Protein AF-A0ABD2NSS1-F1 (afdb_monomer_lite)

Organism: NCBI:txid559131

Secondary structure (DSSP, 8-state):
---------TTS-----------------EEEEE----HHHHHHHHHHHHH---HHHHH--SHHHHHHHHHHHHHHHHHHHSPPEEEEE-GGG-------HHHHHHHHHHHHHHHHHHHHHHHHHHHHHHHHHHHT-S-HHHHHHHHHHHHHHTT-SS-----------------------------------------------

pLDDT: mean 71.59, std 23.85, range [29.64, 98.0]

Structure (mmCIF, N/CA/C/O backbone):
data_AF-A0ABD2NSS1-F1
#
_entry.id   AF-A0ABD2NSS1-F1
#
loop_
_atom_site.group_PDB
_atom_site.id
_atom_site.type_symbol
_atom_site.label_atom_id
_atom_site.label_alt_id
_atom_site.label_comp_id
_atom_site.label_asym_id
_atom_site.label_entity_id
_atom_site.label_seq_id
_atom_site.pdbx_PDB_ins_code
_atom_site.Cartn_x
_atom_site.Cartn_y
_atom_site.Cartn_z
_atom_site.occupancy
_atom_site.B_iso_or_equiv
_atom_site.auth_seq_id
_atom_site.auth_comp_id
_atom_site.auth_asym_id
_atom_site.auth_atom_id
_atom_site.pdbx_PDB_model_num
ATOM 1 N N . MET A 1 1 ? 63.170 -31.915 -6.372 1.00 42.19 1 MET A N 1
ATOM 2 C CA . MET A 1 1 ? 62.388 -31.419 -7.526 1.00 42.19 1 MET A CA 1
ATOM 3 C C . MET A 1 1 ? 61.177 -30.686 -6.976 1.00 42.19 1 MET A C 1
ATOM 5 O O . MET A 1 1 ? 60.309 -31.334 -6.414 1.00 42.19 1 MET A O 1
ATOM 9 N N . PHE A 1 2 ? 61.164 -29.353 -7.034 1.00 46.06 2 PHE A N 1
ATOM 10 C CA . PHE A 1 2 ? 60.049 -28.536 -6.542 1.00 46.06 2 PHE A CA 1
ATOM 11 C C . PHE A 1 2 ? 59.084 -28.246 -7.698 1.00 46.06 2 PHE A C 1
ATOM 13 O O . PHE A 1 2 ? 59.499 -27.705 -8.723 1.00 46.06 2 PHE A O 1
ATOM 20 N N . SER A 1 3 ? 57.814 -28.631 -7.553 1.00 52.09 3 SER A N 1
ATOM 21 C CA . SER A 1 3 ? 56.758 -28.307 -8.513 1.00 52.09 3 SER A CA 1
ATOM 22 C C . SER A 1 3 ? 56.423 -26.820 -8.423 1.00 52.09 3 SER A C 1
ATOM 24 O O . SER A 1 3 ? 56.007 -26.325 -7.376 1.00 52.09 3 SER A O 1
ATOM 26 N N . LYS A 1 4 ? 56.611 -26.106 -9.531 1.00 62.34 4 LYS A N 1
ATOM 27 C CA . LYS A 1 4 ? 56.315 -24.680 -9.668 1.00 62.34 4 LYS A CA 1
ATOM 28 C C . LYS A 1 4 ? 54.794 -24.477 -9.686 1.00 62.34 4 LYS A C 1
ATOM 30 O O . LYS A 1 4 ? 54.140 -24.849 -10.659 1.00 62.34 4 LYS A O 1
ATOM 35 N N . SER A 1 5 ? 54.229 -23.898 -8.625 1.00 58.72 5 SER A N 1
ATOM 36 C CA . SER A 1 5 ? 52.848 -23.409 -8.629 1.00 58.72 5 SER A CA 1
ATOM 37 C C . SER A 1 5 ? 52.779 -22.179 -9.533 1.00 58.72 5 SER A C 1
ATOM 39 O O . SER A 1 5 ? 53.318 -21.124 -9.195 1.00 58.72 5 SER A O 1
ATOM 41 N N . HIS A 1 6 ? 52.149 -22.303 -10.697 1.00 56.44 6 HIS A N 1
ATOM 42 C CA . HIS A 1 6 ? 51.772 -21.133 -11.480 1.00 56.44 6 HIS A CA 1
ATOM 43 C C . HIS A 1 6 ? 50.623 -20.467 -10.728 1.00 56.44 6 HIS A C 1
ATOM 45 O O . HIS A 1 6 ? 49.488 -20.931 -10.790 1.00 56.44 6 HIS A O 1
ATOM 51 N N . GLY A 1 7 ? 50.950 -19.439 -9.940 1.00 55.09 7 GLY A N 1
ATOM 52 C CA . GLY A 1 7 ? 49.959 -18.552 -9.351 1.00 55.09 7 GLY A CA 1
ATOM 53 C C . GLY A 1 7 ? 49.125 -17.984 -10.487 1.00 55.09 7 GLY A C 1
ATOM 54 O O . GLY A 1 7 ? 49.628 -17.208 -11.300 1.00 55.09 7 GLY A O 1
ATOM 55 N N . LEU A 1 8 ? 47.887 -18.457 -10.592 1.00 60.72 8 LEU A N 1
ATOM 56 C CA . LEU A 1 8 ? 46.907 -17.914 -11.514 1.00 60.72 8 LEU A CA 1
ATOM 57 C C . LEU A 1 8 ? 46.716 -16.452 -11.110 1.00 60.72 8 LEU A C 1
ATOM 59 O O . LEU A 1 8 ? 46.242 -16.154 -10.021 1.00 60.72 8 LEU A O 1
ATOM 63 N N . SER A 1 9 ? 47.221 -15.551 -11.946 1.00 62.31 9 SER A N 1
ATOM 64 C CA . SER A 1 9 ? 47.103 -14.114 -11.749 1.00 62.31 9 SER A CA 1
ATOM 65 C C . SER A 1 9 ? 45.638 -13.716 -11.921 1.00 62.31 9 SER A C 1
ATOM 67 O O . SER A 1 9 ? 45.049 -14.034 -12.954 1.00 62.31 9 SER A O 1
ATOM 69 N N . ASP A 1 10 ? 45.084 -12.975 -10.955 1.00 62.00 10 ASP A N 1
ATOM 70 C CA . ASP A 1 10 ? 43.718 -12.412 -10.971 1.00 62.00 10 ASP A CA 1
ATOM 71 C C . ASP A 1 10 ? 43.392 -11.573 -12.224 1.00 62.00 10 ASP A C 1
ATOM 73 O O . ASP A 1 10 ? 42.244 -11.207 -12.462 1.00 62.00 10 ASP A O 1
ATOM 77 N N . HIS A 1 11 ? 44.386 -11.266 -13.060 1.00 70.50 11 HIS A N 1
ATOM 78 C CA . HIS A 1 11 ? 44.206 -10.532 -14.309 1.00 70.50 11 HIS A CA 1
ATOM 79 C C . HIS A 1 11 ? 43.645 -11.369 -15.463 1.00 70.50 11 HIS A C 1
ATOM 81 O O . HIS A 1 11 ? 43.223 -10.795 -16.468 1.00 70.50 11 HIS A O 1
ATOM 87 N N . TYR A 1 12 ? 43.614 -12.698 -15.343 1.00 62.19 12 TYR A N 1
ATOM 88 C CA . TYR A 1 12 ? 43.057 -13.567 -16.376 1.00 62.19 12 TYR A CA 1
ATOM 89 C C . TYR A 1 12 ? 41.745 -14.176 -15.894 1.00 62.19 12 TYR A C 1
ATOM 91 O O . TYR A 1 12 ? 41.728 -15.199 -15.212 1.00 62.19 12 TYR A O 1
ATOM 99 N N . GLY A 1 13 ? 40.634 -13.541 -16.274 1.00 69.31 13 GLY A N 1
ATOM 100 C CA . GLY A 1 13 ? 39.306 -14.106 -16.068 1.00 69.31 13 GLY A CA 1
ATOM 101 C C . GLY A 1 13 ? 39.216 -15.483 -16.723 1.00 69.31 13 GLY A C 1
ATOM 102 O O . GLY A 1 13 ? 39.434 -15.624 -17.926 1.00 69.31 13 GLY A O 1
ATOM 103 N N . GLN A 1 14 ? 38.919 -16.508 -15.930 1.00 74.06 14 GLN A N 1
ATOM 104 C CA . GLN A 1 14 ? 38.661 -17.844 -16.449 1.00 74.06 14 GLN A CA 1
ATOM 105 C C . GLN A 1 14 ? 37.204 -17.931 -16.899 1.00 74.06 14 GLN A C 1
ATOM 107 O O . GLN A 1 14 ? 36.288 -17.634 -16.135 1.00 74.06 14 GLN A O 1
ATOM 112 N N . VAL A 1 15 ? 36.988 -18.355 -18.143 1.00 70.56 15 VAL A N 1
ATOM 113 C CA . VAL A 1 15 ? 35.652 -18.666 -18.656 1.00 70.56 15 VAL A CA 1
ATOM 114 C C . VAL A 1 15 ? 35.417 -20.156 -18.447 1.00 70.56 15 VAL A C 1
ATOM 116 O O . VAL A 1 15 ? 36.021 -20.988 -19.119 1.00 70.56 15 VAL A O 1
ATOM 119 N N . LEU A 1 16 ? 34.558 -20.495 -17.487 1.00 65.62 16 LEU A N 1
ATOM 120 C CA . LEU A 1 16 ? 34.109 -21.865 -17.260 1.00 65.62 16 LEU A CA 1
ATOM 121 C C . LEU A 1 16 ? 32.835 -22.112 -18.067 1.00 65.62 16 LEU A C 1
ATOM 123 O O . LEU A 1 16 ? 31.834 -21.420 -17.894 1.00 65.62 16 LEU A O 1
ATOM 127 N N . SER A 1 17 ? 32.870 -23.113 -18.943 1.00 60.28 17 SER A N 1
ATOM 128 C CA . SER A 1 17 ? 31.699 -23.591 -19.676 1.00 60.28 17 SER A CA 1
ATOM 129 C C . SER A 1 17 ? 31.264 -24.917 -19.071 1.00 60.28 17 SER A C 1
ATOM 131 O O . SER A 1 17 ? 31.915 -25.939 -19.270 1.00 60.28 17 SER A O 1
ATOM 133 N N . PHE A 1 18 ? 30.181 -24.902 -18.305 1.00 64.94 18 PHE A N 1
ATOM 134 C CA . PHE A 1 18 ? 29.522 -26.124 -17.865 1.00 64.94 18 PHE A CA 1
ATOM 135 C C . PHE A 1 18 ? 28.447 -26.497 -18.885 1.00 64.94 18 PHE A C 1
ATOM 137 O O . PHE A 1 18 ? 27.682 -25.646 -19.343 1.00 64.94 18 PHE A O 1
ATOM 144 N N . GLY A 1 19 ? 28.392 -27.780 -19.243 1.00 54.84 19 GLY A N 1
ATOM 145 C CA . GLY A 1 19 ? 27.228 -28.332 -19.917 1.00 54.84 19 GLY A CA 1
ATOM 146 C C . GLY A 1 19 ? 26.068 -28.282 -18.935 1.00 54.84 19 GLY A C 1
ATOM 147 O O . GLY A 1 19 ? 26.031 -29.057 -17.985 1.00 54.84 19 GLY A O 1
ATOM 148 N N . VAL A 1 20 ? 25.154 -27.329 -19.111 1.00 62.53 20 VAL A N 1
ATOM 149 C CA . VAL A 1 20 ? 23.852 -27.419 -18.455 1.00 62.53 20 VAL A CA 1
ATOM 150 C C . VAL A 1 20 ? 23.142 -28.552 -19.167 1.00 62.53 20 VAL A C 1
ATOM 152 O O . VAL A 1 20 ? 22.653 -28.366 -20.285 1.00 62.53 20 VAL A O 1
ATOM 155 N N . ASP A 1 21 ? 23.131 -29.730 -18.545 1.00 57.56 21 ASP A N 1
ATOM 156 C CA . ASP A 1 21 ? 22.240 -30.801 -18.956 1.00 57.56 21 ASP A CA 1
ATOM 157 C C . ASP A 1 21 ? 20.835 -30.217 -18.935 1.00 57.56 21 ASP A C 1
ATOM 159 O O . ASP A 1 21 ? 20.209 -30.035 -17.888 1.00 57.56 21 ASP A O 1
ATOM 163 N N . SER A 1 22 ? 20.353 -29.879 -20.128 1.00 56.44 22 SER A N 1
ATOM 164 C CA . SER A 1 22 ? 18.984 -29.463 -20.382 1.00 56.44 22 SER A CA 1
ATOM 165 C C . SER A 1 22 ? 18.112 -30.709 -20.288 1.00 56.44 22 SER A C 1
ATOM 167 O O . SER A 1 22 ? 17.429 -31.088 -21.237 1.00 56.44 22 SER A O 1
ATOM 169 N N . SER A 1 23 ? 18.173 -31.399 -19.147 1.00 57.12 23 SER A N 1
ATOM 170 C CA . SER A 1 23 ? 17.081 -32.246 -18.714 1.00 57.12 23 SER A CA 1
ATOM 171 C C . SER A 1 23 ? 15.888 -31.303 -18.652 1.00 57.12 23 SER A C 1
ATOM 173 O O . SER A 1 23 ? 15.837 -30.383 -17.841 1.00 57.12 23 SER A O 1
ATOM 175 N N . GLY A 1 24 ? 15.037 -31.404 -19.672 1.00 54.56 24 GLY A N 1
ATOM 176 C CA . GLY A 1 24 ? 13.907 -30.522 -19.892 1.00 54.56 24 GLY A CA 1
ATOM 177 C C . GLY A 1 24 ? 12.865 -30.735 -18.810 1.00 54.56 24 GLY A C 1
ATOM 178 O O . GLY A 1 24 ? 11.800 -31.292 -19.081 1.00 54.56 24 GLY A O 1
ATOM 179 N N . ASP A 1 25 ? 13.159 -30.280 -17.595 1.00 54.72 25 ASP A N 1
ATOM 180 C CA . ASP A 1 25 ? 12.155 -29.962 -16.603 1.00 54.72 25 ASP A CA 1
ATOM 181 C C . ASP A 1 25 ? 11.311 -28.867 -17.237 1.00 54.72 25 ASP A C 1
ATOM 183 O O . ASP A 1 25 ? 11.643 -27.681 -17.206 1.00 54.72 25 ASP A O 1
ATOM 187 N N . LYS A 1 26 ? 10.242 -29.304 -17.914 1.00 60.03 26 LYS A N 1
ATOM 188 C CA . LYS A 1 26 ? 9.194 -28.441 -18.443 1.00 60.03 26 LYS A CA 1
ATOM 189 C C . LYS A 1 26 ? 8.875 -27.471 -17.325 1.00 60.03 26 LYS A C 1
ATOM 191 O O . LYS A 1 26 ? 8.425 -27.910 -16.263 1.00 60.03 26 LYS A O 1
ATOM 196 N N . VAL A 1 27 ? 9.192 -26.195 -17.536 1.00 61.00 27 VAL A N 1
ATOM 197 C CA . VAL A 1 27 ? 8.968 -25.161 -16.537 1.00 61.00 27 VAL A CA 1
ATOM 198 C C . VAL A 1 27 ? 7.489 -25.226 -16.211 1.00 61.00 27 VAL A C 1
ATOM 200 O O . VAL A 1 27 ? 6.654 -24.879 -17.038 1.00 61.00 27 VAL A O 1
ATOM 203 N N . ARG A 1 28 ? 7.158 -25.807 -15.055 1.00 64.69 28 ARG A N 1
ATOM 204 C CA . ARG A 1 28 ? 5.763 -26.007 -14.683 1.00 64.69 28 ARG A CA 1
ATOM 205 C C . ARG A 1 28 ? 5.166 -24.620 -14.572 1.00 64.69 28 ARG A C 1
ATOM 207 O O . ARG A 1 28 ? 5.690 -23.808 -13.804 1.00 64.69 28 ARG A O 1
ATOM 214 N N . ASP A 1 29 ? 4.114 -24.363 -15.339 1.00 68.94 29 ASP A N 1
ATOM 215 C CA . ASP A 1 29 ? 3.371 -23.117 -15.253 1.00 68.94 29 ASP A CA 1
ATOM 216 C C . ASP A 1 29 ? 3.011 -22.873 -13.791 1.00 68.94 29 ASP A C 1
ATOM 218 O O . ASP A 1 29 ? 2.277 -23.639 -13.156 1.00 68.94 29 ASP A O 1
ATOM 222 N N . LYS A 1 30 ? 3.610 -21.829 -13.215 1.00 76.69 30 LYS A N 1
ATOM 223 C CA . LYS A 1 30 ? 3.348 -21.469 -11.829 1.00 76.69 30 LYS A CA 1
ATOM 224 C C . LYS A 1 30 ? 2.058 -20.674 -11.818 1.00 76.69 30 LYS A C 1
ATOM 226 O O . LYS A 1 30 ? 1.992 -19.555 -12.325 1.00 76.69 30 LYS A O 1
ATOM 231 N N . THR A 1 31 ? 1.034 -21.275 -11.232 1.00 84.69 31 THR A N 1
ATOM 232 C CA . THR A 1 31 ? -0.194 -20.562 -10.901 1.00 84.69 31 THR A CA 1
ATOM 233 C C . THR A 1 31 ? 0.027 -19.854 -9.572 1.00 84.69 31 THR A C 1
ATOM 235 O O . THR A 1 31 ? 0.383 -20.495 -8.585 1.00 84.69 31 THR A O 1
ATOM 238 N N . ILE A 1 32 ? -0.153 -18.537 -9.550 1.00 87.81 32 ILE A N 1
ATOM 239 C CA . ILE A 1 32 ? -0.118 -17.728 -8.328 1.00 87.81 32 ILE A CA 1
ATOM 240 C C . ILE A 1 32 ? -1.548 -17.305 -8.015 1.00 87.81 32 ILE A C 1
ATOM 242 O O . ILE A 1 32 ? -2.280 -16.888 -8.910 1.00 87.81 32 ILE A O 1
ATOM 246 N N . ARG A 1 33 ? -1.958 -17.400 -6.751 1.00 91.12 33 ARG A N 1
ATOM 247 C CA . ARG A 1 33 ? -3.229 -16.838 -6.288 1.00 91.12 33 ARG A CA 1
ATOM 248 C C . ARG A 1 33 ? -2.958 -15.467 -5.689 1.00 91.12 33 ARG A C 1
ATOM 250 O O . ARG A 1 33 ? -2.068 -15.336 -4.859 1.00 91.12 33 ARG A O 1
ATOM 257 N N . LYS A 1 34 ? -3.704 -14.453 -6.116 1.00 91.69 34 LYS A N 1
ATOM 258 C CA . LYS A 1 34 ? -3.644 -13.111 -5.521 1.00 91.69 34 LYS A CA 1
ATOM 259 C C . LYS A 1 34 ? -5.016 -12.452 -5.550 1.00 91.69 34 LYS A C 1
ATOM 261 O O . LYS A 1 34 ? -5.872 -12.821 -6.358 1.00 91.69 34 LYS A O 1
ATOM 266 N N . ARG A 1 35 ? -5.208 -11.465 -4.682 1.00 94.44 35 ARG A N 1
ATOM 267 C CA . ARG A 1 35 ? -6.358 -10.560 -4.735 1.00 94.44 35 ARG A CA 1
ATOM 268 C C . ARG A 1 35 ? -6.045 -9.384 -5.649 1.00 94.44 35 ARG A C 1
ATOM 270 O O . ARG A 1 35 ? -4.885 -9.027 -5.858 1.00 94.44 35 ARG A O 1
ATOM 277 N N . THR A 1 36 ? -7.089 -8.815 -6.227 1.00 92.94 36 THR A N 1
ATOM 278 C CA . THR A 1 36 ? -7.012 -7.576 -6.999 1.00 92.94 36 THR A CA 1
ATOM 279 C C . THR A 1 36 ? -7.848 -6.539 -6.286 1.00 92.94 36 THR A C 1
ATOM 281 O O . THR A 1 36 ? -8.974 -6.848 -5.912 1.00 92.94 36 THR A O 1
ATOM 284 N N . TYR A 1 37 ? -7.302 -5.340 -6.133 1.00 94.44 37 TYR A N 1
ATOM 285 C CA . TYR A 1 37 ? -7.994 -4.222 -5.515 1.00 94.44 37 TYR A CA 1
ATOM 286 C C . TYR A 1 37 ? -8.104 -3.112 -6.551 1.00 94.44 37 TYR A C 1
ATOM 288 O O . TYR A 1 37 ? -7.095 -2.520 -6.937 1.00 94.44 37 TYR A O 1
ATOM 296 N N . THR A 1 38 ? -9.310 -2.865 -7.044 1.00 93.69 38 THR A N 1
ATOM 297 C CA . THR A 1 38 ? -9.600 -1.672 -7.844 1.00 93.69 38 THR A CA 1
ATOM 298 C C . THR A 1 38 ? -10.210 -0.590 -6.959 1.00 93.69 38 THR A C 1
ATOM 300 O O . THR A 1 38 ? -10.882 -0.891 -5.974 1.00 93.69 38 THR A O 1
ATOM 303 N N . GLU A 1 39 ? -10.011 0.681 -7.309 1.00 93.69 39 GLU A N 1
ATOM 304 C CA . GLU A 1 39 ? -10.587 1.804 -6.551 1.00 93.69 39 GLU A CA 1
ATOM 305 C C . GLU A 1 39 ? -12.116 1.706 -6.450 1.00 93.69 39 GLU A C 1
ATOM 307 O O . GLU A 1 39 ? -12.691 1.985 -5.401 1.00 93.69 39 GLU A O 1
ATOM 312 N N . CYS A 1 40 ? -12.771 1.224 -7.512 1.00 93.69 40 CYS A N 1
ATOM 313 C CA . CYS A 1 40 ? -14.211 0.979 -7.529 1.00 93.69 40 CYS A CA 1
ATOM 314 C C . CYS A 1 40 ? -14.628 -0.122 -6.541 1.00 93.69 40 CYS A C 1
ATOM 316 O O . CYS A 1 40 ? -15.584 0.069 -5.791 1.00 93.69 40 CYS A O 1
ATOM 318 N N . GLU A 1 41 ? -13.915 -1.255 -6.506 1.00 91.56 41 GLU A N 1
ATOM 319 C CA . GLU A 1 41 ? -14.187 -2.338 -5.547 1.00 91.56 41 GLU A CA 1
ATOM 320 C C . GLU A 1 41 ? -13.956 -1.868 -4.102 1.00 91.56 41 GLU A C 1
ATOM 322 O O . GLU A 1 41 ? -14.768 -2.164 -3.228 1.00 91.56 41 GLU A O 1
ATOM 327 N N . ILE A 1 42 ? -12.906 -1.077 -3.850 1.00 96.19 42 ILE A N 1
ATOM 328 C CA . ILE A 1 42 ? -12.622 -0.496 -2.527 1.00 96.19 42 ILE A CA 1
ATOM 329 C C . ILE A 1 42 ? -13.737 0.466 -2.098 1.00 96.19 42 ILE A C 1
ATOM 331 O O . ILE A 1 42 ? -14.216 0.390 -0.964 1.00 96.19 42 ILE A O 1
ATOM 335 N N . ALA A 1 43 ? -14.171 1.365 -2.985 1.00 95.50 43 ALA A N 1
ATOM 336 C CA . ALA A 1 43 ? -15.240 2.319 -2.694 1.00 95.50 43 ALA A CA 1
ATOM 337 C C . ALA A 1 43 ? -16.573 1.609 -2.415 1.00 95.50 43 ALA A C 1
ATOM 339 O O . ALA A 1 43 ? -17.289 1.957 -1.471 1.00 95.50 43 ALA A O 1
ATOM 340 N N . TYR A 1 44 ? -16.885 0.575 -3.197 1.00 95.12 44 TYR A N 1
ATOM 341 C CA . TYR A 1 44 ? -18.089 -0.221 -3.000 1.00 95.12 44 TYR A CA 1
ATOM 342 C C . TYR A 1 44 ? -18.041 -1.011 -1.687 1.00 95.12 44 TYR A C 1
ATOM 344 O O . TYR A 1 44 ? -18.980 -0.941 -0.897 1.00 95.12 44 TYR A O 1
ATOM 352 N N . PHE A 1 45 ? -16.918 -1.669 -1.393 1.00 97.06 45 PHE A N 1
ATOM 353 C CA . PHE A 1 45 ? -16.695 -2.360 -0.122 1.00 97.06 45 PHE A CA 1
ATOM 354 C C . PHE A 1 45 ? -16.821 -1.418 1.084 1.00 97.06 45 PHE A C 1
ATOM 356 O O . PHE A 1 45 ? -17.488 -1.743 2.063 1.00 97.06 45 PHE A O 1
ATOM 363 N N . SER A 1 46 ? -16.261 -0.210 0.985 1.00 96.62 46 SER A N 1
ATOM 364 C CA . SER A 1 46 ? -16.374 0.817 2.030 1.00 96.62 46 SER A CA 1
ATOM 365 C C . SER A 1 46 ? -17.825 1.248 2.252 1.00 96.62 46 SER A C 1
ATOM 367 O O . SER A 1 46 ? -18.252 1.443 3.387 1.00 96.62 46 SER A O 1
ATOM 369 N N . THR A 1 47 ? -18.597 1.361 1.170 1.00 97.00 47 THR A N 1
ATOM 370 C CA . THR A 1 47 ? -20.026 1.694 1.231 1.00 97.00 47 THR A CA 1
ATOM 371 C C . THR A 1 47 ? -20.827 0.581 1.907 1.00 97.00 47 THR A C 1
ATOM 373 O O . THR A 1 47 ? -21.729 0.866 2.687 1.00 97.00 47 THR A O 1
ATOM 376 N N . LEU A 1 48 ? -20.491 -0.685 1.652 1.00 96.00 48 LEU A N 1
ATOM 377 C CA . LEU A 1 48 ? -21.145 -1.824 2.300 1.00 96.00 48 LEU A CA 1
ATOM 378 C C . LEU A 1 48 ? -20.850 -1.884 3.793 1.00 96.00 48 LEU A C 1
ATOM 380 O O . LEU A 1 48 ? -21.782 -2.010 4.576 1.00 96.00 48 LEU A O 1
ATOM 384 N N . LEU A 1 49 ? -19.588 -1.708 4.191 1.00 96.62 49 LEU A N 1
ATOM 385 C CA . LEU A 1 49 ? -19.226 -1.635 5.609 1.00 96.62 49 LEU A CA 1
ATOM 386 C C . LEU A 1 49 ? -19.934 -0.478 6.327 1.00 96.62 49 LEU A C 1
ATOM 388 O O . LEU A 1 49 ? -20.337 -0.619 7.478 1.00 96.62 49 LEU A O 1
ATOM 392 N N . ALA A 1 50 ? -20.096 0.664 5.655 1.00 96.81 50 ALA A N 1
ATOM 393 C CA . ALA A 1 50 ? -20.806 1.813 6.212 1.00 96.81 50 ALA A CA 1
ATOM 394 C C . ALA A 1 50 ? -22.320 1.579 6.342 1.00 96.81 50 ALA A C 1
ATOM 396 O O . ALA A 1 50 ? -22.947 2.150 7.231 1.00 96.81 50 ALA A O 1
ATOM 397 N N . ASN A 1 51 ? -22.894 0.762 5.458 1.00 97.06 51 ASN A N 1
ATOM 398 C CA . ASN A 1 51 ? -24.315 0.430 5.460 1.00 97.06 51 ASN A CA 1
ATOM 399 C C . ASN A 1 51 ? -24.652 -0.779 6.337 1.00 97.06 51 ASN A C 1
ATOM 401 O O . ASN A 1 51 ? -25.836 -1.086 6.480 1.00 97.06 51 ASN A O 1
ATOM 405 N N . GLU A 1 52 ? -23.655 -1.466 6.900 1.00 97.12 52 GLU A N 1
ATOM 406 C CA . GLU A 1 52 ? -23.938 -2.576 7.796 1.00 97.12 52 GLU A CA 1
ATOM 407 C C . GLU A 1 52 ? -24.563 -2.116 9.112 1.00 97.12 52 GLU A C 1
ATOM 409 O O . GLU A 1 52 ? -24.221 -1.061 9.652 1.00 97.12 52 GLU A O 1
ATOM 414 N N . SER A 1 53 ? -25.505 -2.910 9.627 1.00 96.12 53 SER A N 1
ATOM 415 C CA . SER A 1 53 ? -26.291 -2.523 10.808 1.00 96.12 53 SER A CA 1
ATOM 416 C C . SER A 1 53 ? -25.485 -2.607 12.104 1.00 96.12 53 SER A C 1
ATOM 418 O O . SER A 1 53 ? -25.763 -1.882 13.060 1.00 96.12 53 SER A O 1
ATOM 420 N N . TRP A 1 54 ? -24.496 -3.506 12.145 1.00 96.12 54 TRP A N 1
ATOM 421 C CA . TRP A 1 54 ? -23.651 -3.807 13.305 1.00 96.12 54 TRP A CA 1
ATOM 422 C C . TRP A 1 54 ? -24.425 -4.151 14.595 1.00 96.12 54 TRP A C 1
ATOM 424 O O . TRP A 1 54 ? -23.833 -4.211 15.674 1.00 96.12 54 TRP A O 1
ATOM 434 N N . GLU A 1 55 ? -25.731 -4.436 14.509 1.00 95.50 55 GLU A N 1
ATOM 435 C CA . GLU A 1 55 ? -26.587 -4.735 15.668 1.00 95.50 55 GLU A CA 1
ATOM 436 C C . GLU A 1 55 ? -26.070 -5.937 16.465 1.00 95.50 55 GLU A C 1
ATOM 438 O O . GLU A 1 55 ? -26.071 -5.909 17.697 1.00 95.50 55 GLU A O 1
ATOM 443 N N . GLY A 1 56 ? -25.537 -6.949 15.770 1.00 91.56 56 GLY A N 1
ATOM 444 C CA . GLY A 1 56 ? -24.899 -8.112 16.390 1.00 91.56 56 GLY A CA 1
ATOM 445 C C . GLY A 1 56 ? -23.773 -7.717 17.349 1.00 91.56 56 GLY A C 1
ATOM 446 O O . GLY A 1 56 ? -23.744 -8.190 18.480 1.00 91.56 56 GLY A O 1
ATOM 447 N N . ILE A 1 57 ? -22.927 -6.753 16.974 1.00 95.81 57 ILE A N 1
ATOM 448 C CA . ILE A 1 57 ? -21.840 -6.255 17.832 1.00 95.81 57 ILE A CA 1
ATOM 449 C C . ILE A 1 57 ? -22.405 -5.494 19.038 1.00 95.81 57 ILE A C 1
ATOM 451 O O . ILE A 1 57 ? -21.933 -5.655 20.164 1.00 95.81 57 ILE A O 1
ATOM 455 N N . TYR A 1 58 ? -23.420 -4.652 18.837 1.00 95.38 58 TYR A N 1
ATOM 456 C CA . TYR A 1 58 ? -23.982 -3.849 19.929 1.00 95.38 58 TYR A CA 1
ATOM 457 C C . TYR A 1 58 ? -24.796 -4.672 20.934 1.00 95.38 58 TYR A C 1
ATOM 459 O O . TYR A 1 58 ? -24.880 -4.283 22.100 1.00 95.38 58 TYR A O 1
ATOM 467 N N . SER A 1 59 ? -25.359 -5.804 20.507 1.00 95.31 59 SER A N 1
ATOM 468 C CA . SER A 1 59 ? -26.170 -6.696 21.347 1.00 95.31 59 SER A CA 1
ATOM 469 C C . SER A 1 59 ? -25.360 -7.562 22.320 1.00 95.31 59 SER A C 1
ATOM 471 O O . SER A 1 59 ? -25.898 -8.081 23.298 1.00 95.31 59 SER A O 1
ATOM 473 N N . VAL A 1 60 ? -24.060 -7.700 22.071 1.00 96.75 60 VAL A N 1
ATOM 474 C CA . VAL A 1 60 ? -23.160 -8.591 22.802 1.00 96.75 60 VAL A CA 1
ATOM 475 C C . VAL A 1 60 ? -22.500 -7.862 23.977 1.00 96.75 60 VAL A C 1
ATOM 477 O O . VAL A 1 60 ? -22.257 -6.654 23.932 1.00 96.75 60 VAL A O 1
ATOM 480 N N . SER A 1 61 ? -22.217 -8.585 25.064 1.00 95.31 61 SER A N 1
ATOM 481 C CA . SER A 1 61 ? -21.713 -7.982 26.308 1.00 95.31 61 SER A CA 1
ATOM 482 C C . SER A 1 61 ? -20.189 -7.948 26.404 1.00 95.31 61 SER A C 1
ATOM 484 O O . SER A 1 61 ? -19.629 -6.937 26.836 1.00 95.31 61 SER A O 1
ATOM 486 N N . THR A 1 62 ? -19.510 -9.018 25.989 1.00 97.81 62 THR A N 1
ATOM 487 C CA . THR A 1 62 ? -18.058 -9.132 26.142 1.00 97.81 62 THR A CA 1
ATOM 488 C C . THR A 1 62 ? -17.326 -8.478 24.973 1.00 97.81 62 THR A C 1
ATOM 490 O O . THR A 1 62 ? -17.860 -8.341 23.874 1.00 97.81 62 THR A O 1
ATOM 493 N N . LEU A 1 63 ? -16.099 -8.013 25.217 1.00 97.25 63 LEU A N 1
ATOM 494 C CA . LEU A 1 63 ? -15.288 -7.385 24.174 1.00 97.25 63 LEU A CA 1
ATOM 495 C C . LEU A 1 63 ? -14.827 -8.402 23.122 1.00 97.25 63 LEU A C 1
ATOM 497 O O . LEU A 1 63 ? -14.810 -8.076 21.938 1.00 97.25 63 LEU A O 1
ATOM 501 N N . ASP A 1 64 ? -14.490 -9.614 23.555 1.00 97.62 64 ASP A N 1
ATOM 502 C CA . ASP A 1 64 ? -13.978 -10.666 22.676 1.00 97.62 64 ASP A CA 1
ATOM 503 C C . ASP A 1 64 ? -15.053 -11.099 21.673 1.00 97.62 64 ASP A C 1
ATOM 505 O O . ASP A 1 64 ? -14.836 -11.039 20.467 1.00 97.62 64 ASP A O 1
ATOM 509 N N . GLU A 1 65 ? -16.272 -11.375 22.145 1.00 96.50 65 GLU A N 1
ATOM 510 C CA . GLU A 1 65 ? -17.384 -11.741 21.262 1.00 96.50 65 GLU A CA 1
ATOM 511 C C . GLU A 1 65 ? -17.754 -10.598 20.295 1.00 96.50 65 GLU A C 1
ATOM 513 O O . GLU A 1 65 ? -18.176 -10.848 19.166 1.00 96.50 65 GLU A O 1
ATOM 518 N N . LYS A 1 66 ? -17.591 -9.327 20.693 1.00 97.75 66 LYS A N 1
ATOM 519 C CA . LYS A 1 66 ? -17.781 -8.181 19.782 1.00 97.75 66 LYS A CA 1
ATOM 520 C C . LYS A 1 66 ? -16.765 -8.175 18.654 1.00 97.75 66 LYS A C 1
ATOM 522 O O . LYS A 1 66 ? -17.129 -7.890 17.513 1.00 97.75 66 LYS A O 1
ATOM 527 N N . PHE A 1 67 ? -15.506 -8.445 18.987 1.00 98.00 67 PHE A N 1
ATOM 528 C CA . PHE A 1 67 ? -14.439 -8.535 18.004 1.00 98.00 67 PHE A CA 1
ATOM 529 C C . P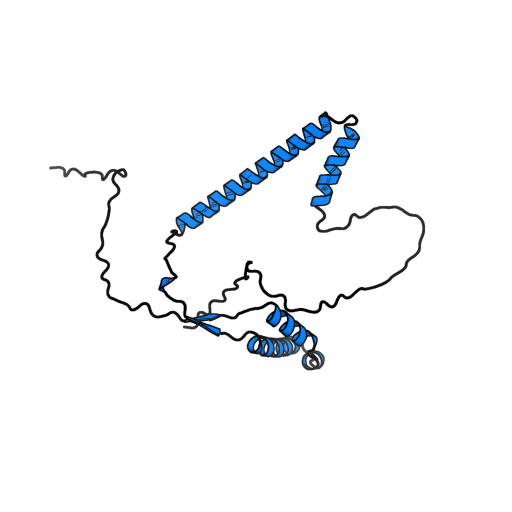HE A 1 67 ? -14.686 -9.698 17.044 1.00 98.00 67 PHE A C 1
ATOM 531 O O . PHE A 1 67 ? -14.604 -9.493 15.835 1.00 98.00 67 PHE A O 1
ATOM 538 N N . ASP A 1 68 ? -15.070 -10.866 17.558 1.00 97.06 68 ASP A N 1
ATOM 539 C CA . ASP A 1 68 ? -15.364 -12.041 16.736 1.00 97.06 68 ASP A CA 1
ATOM 540 C C . ASP A 1 68 ? -16.525 -11.771 15.767 1.00 97.06 68 ASP A C 1
ATOM 542 O O . ASP A 1 68 ? -16.383 -11.990 14.565 1.00 97.06 68 ASP A O 1
ATOM 546 N N . ASN A 1 69 ? -17.628 -11.183 16.253 1.00 96.75 69 ASN A N 1
ATOM 547 C CA . ASN A 1 69 ? -18.764 -10.795 15.405 1.00 96.75 69 ASN A CA 1
ATOM 548 C C . ASN A 1 69 ? -18.364 -9.778 14.325 1.00 96.75 69 ASN A C 1
ATOM 550 O O . ASN A 1 69 ? -18.759 -9.906 13.166 1.00 96.75 69 ASN A O 1
ATOM 554 N N . PHE A 1 70 ? -17.579 -8.758 14.687 1.00 97.94 70 PHE A N 1
ATOM 555 C CA . PHE A 1 70 ? -17.058 -7.799 13.713 1.00 97.94 70 PHE A CA 1
ATOM 556 C C . PHE A 1 70 ? -16.213 -8.493 12.646 1.00 97.94 70 PHE A C 1
ATOM 558 O O . PHE A 1 70 ? -16.396 -8.256 11.450 1.00 97.94 70 PHE A O 1
ATOM 565 N N . PHE A 1 71 ? -15.277 -9.329 13.086 1.00 97.88 71 PHE A N 1
ATOM 566 C CA . PHE A 1 71 ? -14.299 -9.956 12.216 1.00 97.88 71 PHE A CA 1
ATOM 567 C C . PHE A 1 71 ? -14.947 -10.964 11.270 1.00 97.88 71 PHE A C 1
ATOM 569 O O . PHE A 1 71 ? -14.549 -11.035 10.108 1.00 97.88 71 PHE A O 1
ATOM 576 N N . GLU A 1 72 ? -15.971 -11.686 11.723 1.00 97.00 72 GLU A N 1
ATOM 577 C CA . GLU A 1 72 ? -16.751 -12.600 10.890 1.00 97.00 72 GLU A CA 1
ATOM 578 C C . GLU A 1 72 ? -17.457 -11.850 9.751 1.00 97.00 72 GLU A C 1
ATOM 580 O O . GLU A 1 72 ? -17.251 -12.179 8.580 1.00 97.00 72 GLU A O 1
ATOM 585 N N . VAL A 1 73 ? -18.206 -10.787 10.073 1.00 96.75 73 VAL A N 1
ATOM 586 C CA . VAL A 1 73 ? -18.916 -9.966 9.073 1.00 96.75 73 VAL A CA 1
ATOM 587 C C . VAL A 1 73 ? -17.932 -9.302 8.110 1.00 96.75 73 VAL A C 1
ATOM 589 O O . VAL A 1 73 ? -18.117 -9.337 6.891 1.00 96.75 73 VAL A O 1
ATOM 592 N N . PHE A 1 74 ? -16.851 -8.726 8.641 1.00 98.00 74 PHE A N 1
ATOM 593 C CA . PHE A 1 74 ? -15.804 -8.121 7.825 1.00 98.00 74 PHE A CA 1
ATOM 594 C C . PHE A 1 74 ? -15.176 -9.143 6.874 1.00 98.00 74 PHE A C 1
ATOM 596 O O . PHE A 1 74 ? -15.017 -8.850 5.689 1.00 98.00 74 PHE A O 1
ATOM 603 N N . THR A 1 75 ? -14.831 -10.332 7.371 1.00 97.25 75 THR A N 1
ATOM 604 C CA . THR A 1 75 ? -14.179 -11.379 6.576 1.00 97.25 75 THR A CA 1
ATOM 605 C C . THR A 1 75 ? -15.106 -11.900 5.484 1.00 97.25 75 THR A C 1
ATOM 607 O O . THR A 1 75 ? -14.664 -12.001 4.342 1.00 97.25 75 THR A O 1
ATOM 610 N N . ASP A 1 76 ? -16.385 -12.159 5.774 1.00 97.00 76 ASP A N 1
ATOM 611 C CA . ASP A 1 76 ? -17.357 -12.585 4.752 1.00 97.00 76 ASP A CA 1
ATOM 612 C C . ASP A 1 76 ? -17.465 -11.552 3.619 1.00 97.00 76 ASP A C 1
ATOM 614 O O . ASP A 1 76 ? -17.328 -11.888 2.436 1.00 97.00 76 ASP A O 1
ATOM 618 N N . LEU A 1 77 ? -17.614 -10.271 3.966 1.00 96.12 77 LEU A N 1
ATOM 619 C CA . LEU A 1 77 ? -17.635 -9.197 2.974 1.00 96.12 77 LEU A CA 1
ATOM 620 C C . LEU A 1 77 ? -16.301 -9.115 2.213 1.00 96.12 77 LEU A C 1
ATOM 622 O O . LEU A 1 77 ? -16.286 -9.007 0.986 1.00 96.12 77 LEU A O 1
ATOM 626 N N . PHE A 1 78 ? -15.169 -9.200 2.907 1.00 97.19 78 PHE A N 1
ATOM 627 C CA . PHE A 1 78 ? -13.849 -9.094 2.293 1.00 97.19 78 PHE A CA 1
ATOM 628 C C . PHE A 1 78 ? -13.573 -10.240 1.307 1.00 97.19 78 PHE A C 1
ATOM 630 O O . PHE A 1 78 ? -13.083 -10.006 0.199 1.00 97.19 78 PHE A O 1
ATOM 637 N N . GLU A 1 79 ? -13.923 -11.476 1.662 1.00 95.62 79 GLU A N 1
ATOM 638 C CA . GLU A 1 79 ? -13.824 -12.646 0.784 1.00 95.62 79 GLU A CA 1
ATOM 639 C C . GLU A 1 79 ? -14.744 -12.544 -0.431 1.00 95.62 79 GLU A C 1
ATOM 641 O O . GLU A 1 79 ? -14.338 -12.888 -1.546 1.00 95.62 79 GLU A O 1
ATOM 646 N N . ARG A 1 80 ? -15.960 -12.025 -0.237 1.00 93.88 80 ARG A N 1
ATOM 647 C CA . ARG A 1 80 ? -16.939 -11.852 -1.313 1.00 93.88 80 ARG A CA 1
ATOM 648 C C . ARG A 1 80 ? -16.498 -10.817 -2.348 1.00 93.88 80 ARG A C 1
ATOM 650 O O . ARG A 1 80 ? -16.670 -11.055 -3.543 1.00 93.88 80 ARG A O 1
ATOM 657 N N . TYR A 1 81 ? -15.939 -9.689 -1.908 1.00 94.00 81 TYR A N 1
ATOM 658 C CA . TYR A 1 81 ? -15.574 -8.577 -2.797 1.00 94.00 81 TYR A CA 1
ATOM 659 C C . TYR A 1 81 ? -14.140 -8.635 -3.315 1.00 94.00 81 TYR A C 1
ATOM 661 O O . TYR A 1 81 ? -13.872 -8.150 -4.414 1.00 94.00 81 TYR A O 1
ATOM 669 N N . PHE A 1 82 ? -13.233 -9.288 -2.592 1.00 96.12 82 PHE A N 1
ATOM 670 C CA . PHE A 1 82 ? -11.839 -9.436 -3.004 1.00 96.12 82 PHE A CA 1
ATOM 671 C C . PHE A 1 82 ? -11.430 -10.906 -3.117 1.00 96.12 82 PHE A C 1
ATOM 673 O O . PHE A 1 82 ? -10.436 -11.298 -2.511 1.00 96.12 82 PHE A O 1
ATOM 680 N N . PRO A 1 83 ? -12.138 -11.749 -3.887 1.00 95.44 83 PRO A N 1
ATOM 681 C CA . PRO A 1 83 ? -11.825 -13.168 -3.942 1.00 95.44 83 PRO A CA 1
ATOM 682 C C . PRO A 1 83 ? -10.420 -13.404 -4.503 1.00 95.44 83 PRO A C 1
ATOM 684 O O . PRO A 1 83 ? -9.944 -12.699 -5.402 1.00 95.44 83 PRO A O 1
ATOM 687 N N . PHE A 1 84 ? -9.761 -14.455 -4.014 1.00 94.69 84 PHE A N 1
ATOM 688 C CA . PHE A 1 84 ? -8.506 -14.913 -4.598 1.00 94.69 84 PHE A CA 1
ATOM 689 C C . PHE A 1 84 ? -8.721 -15.364 -6.040 1.00 94.69 84 PHE A C 1
ATOM 691 O O . PHE A 1 84 ? -9.416 -16.347 -6.305 1.00 94.69 84 PHE A O 1
ATOM 698 N N . LYS A 1 85 ? -8.041 -14.698 -6.969 1.00 93.50 85 LYS A N 1
ATOM 699 C CA . LYS A 1 85 ? -8.025 -15.067 -8.382 1.00 93.50 85 LYS A CA 1
ATOM 700 C C . LYS A 1 85 ? -6.714 -15.789 -8.687 1.00 93.50 85 LYS A C 1
ATOM 702 O O . LYS A 1 85 ? -5.651 -15.421 -8.183 1.00 93.50 85 LYS A O 1
ATOM 707 N N . ALA A 1 86 ? -6.799 -16.853 -9.479 1.00 92.06 86 ALA A N 1
ATOM 708 C CA . ALA A 1 86 ? -5.636 -17.577 -9.971 1.00 92.06 86 ALA A CA 1
ATOM 709 C C . ALA A 1 86 ? -5.079 -16.868 -11.211 1.00 92.06 86 ALA A C 1
ATOM 711 O O . ALA A 1 86 ? -5.823 -16.523 -12.127 1.00 92.06 86 ALA A O 1
ATOM 712 N N . PHE A 1 87 ? -3.768 -16.663 -11.241 1.00 86.38 87 PHE A N 1
ATOM 713 C CA . PHE A 1 87 ? -3.054 -16.057 -12.353 1.00 86.38 87 PHE A CA 1
ATOM 714 C C . PHE A 1 87 ? -1.974 -17.016 -12.824 1.00 86.38 87 PHE A C 1
ATOM 716 O O . PHE A 1 87 ? -1.116 -17.441 -12.046 1.00 86.38 87 PHE A O 1
ATOM 723 N N . HIS A 1 88 ? -2.000 -17.329 -14.113 1.00 85.06 88 HIS A N 1
ATOM 724 C CA . HIS A 1 88 ? -0.913 -18.047 -14.754 1.00 85.06 88 HIS A CA 1
ATOM 725 C C . HIS A 1 88 ? 0.231 -17.074 -14.995 1.00 85.06 88 HIS A C 1
ATOM 727 O O . HIS A 1 88 ? 0.093 -16.096 -15.732 1.00 85.06 88 HIS A O 1
ATOM 733 N N . VAL A 1 89 ? 1.364 -17.323 -14.348 1.00 75.75 89 VAL A N 1
ATOM 734 C CA . VAL A 1 89 ? 2.576 -16.562 -14.619 1.00 75.75 89 VAL A CA 1
ATOM 735 C C . VAL A 1 89 ? 3.321 -17.285 -15.724 1.00 75.75 89 VAL A C 1
ATOM 737 O O . VAL A 1 89 ? 3.903 -18.342 -15.479 1.00 75.75 89 VAL A O 1
ATOM 740 N N . ASN A 1 90 ? 3.306 -16.710 -16.931 1.00 68.69 90 ASN A N 1
ATOM 741 C CA . ASN A 1 90 ? 4.152 -17.202 -18.010 1.00 68.69 90 ASN A CA 1
ATOM 742 C C . ASN A 1 90 ? 5.615 -17.108 -17.547 1.00 68.69 90 ASN A C 1
ATOM 744 O O . ASN A 1 90 ? 6.124 -16.034 -17.202 1.00 68.69 90 ASN A O 1
ATOM 748 N N . SER A 1 91 ? 6.271 -18.261 -17.502 1.00 61.53 91 SER A N 1
ATOM 749 C CA . SER A 1 91 ? 7.656 -18.387 -17.074 1.00 61.53 91 SER A CA 1
ATOM 750 C C . SER A 1 91 ? 8.645 -17.664 -17.996 1.00 61.53 91 SER A C 1
ATOM 752 O O . SER A 1 91 ? 9.721 -17.288 -17.533 1.00 61.53 91 SER A O 1
ATOM 754 N N . GLU A 1 92 ? 8.259 -17.364 -19.240 1.00 60.53 92 GLU A N 1
ATOM 755 C CA . GLU A 1 92 ? 9.080 -16.642 -20.223 1.00 60.53 92 GLU A CA 1
ATOM 756 C C . GLU A 1 92 ? 9.343 -15.176 -19.840 1.00 60.53 92 GLU A C 1
ATOM 758 O O . GLU A 1 92 ? 10.367 -14.605 -20.217 1.00 60.53 92 GLU A O 1
ATOM 763 N N . VAL A 1 93 ? 8.458 -14.553 -19.048 1.00 53.44 93 VAL A N 1
ATOM 764 C CA . VAL A 1 93 ? 8.611 -13.145 -18.622 1.00 53.44 93 VAL A CA 1
ATOM 765 C C . VAL A 1 93 ? 9.615 -13.007 -17.475 1.00 53.44 93 VAL A C 1
ATOM 767 O O . VAL A 1 93 ? 10.128 -11.917 -17.216 1.00 53.44 93 VAL A O 1
ATOM 770 N N . ARG A 1 94 ? 10.013 -14.120 -16.845 1.00 53.78 94 ARG A N 1
ATOM 771 C CA . ARG A 1 94 ? 11.216 -14.146 -16.012 1.00 53.78 94 ARG A CA 1
ATOM 772 C C . ARG A 1 94 ? 12.441 -14.210 -16.921 1.00 53.78 94 ARG A C 1
ATOM 774 O O . ARG A 1 94 ? 13.214 -15.162 -16.861 1.00 53.78 94 ARG A O 1
ATOM 781 N N . ARG A 1 95 ? 12.693 -13.145 -17.695 1.00 53.84 95 ARG A N 1
ATOM 782 C CA . ARG A 1 95 ? 14.091 -12.771 -17.926 1.00 53.84 95 ARG A CA 1
ATOM 783 C C . ARG A 1 95 ? 14.657 -12.577 -16.540 1.00 53.84 95 ARG A C 1
ATOM 785 O O . ARG A 1 95 ? 14.293 -11.636 -15.840 1.00 53.84 95 ARG A O 1
ATOM 792 N N . ILE A 1 96 ? 15.429 -13.561 -16.115 1.00 53.53 96 ILE A N 1
ATOM 793 C CA . ILE A 1 96 ? 16.080 -13.567 -14.829 1.00 53.53 96 ILE A CA 1
ATOM 794 C C . ILE A 1 96 ? 16.930 -12.305 -14.824 1.00 53.53 96 ILE A C 1
ATOM 796 O O . ILE A 1 96 ? 17.963 -12.230 -15.486 1.00 53.53 96 ILE A O 1
ATOM 800 N N . VAL A 1 97 ? 16.457 -11.280 -14.125 1.00 53.72 97 VAL A N 1
ATOM 801 C CA . VAL A 1 97 ? 17.301 -10.176 -13.719 1.00 53.72 97 VAL A CA 1
ATOM 802 C C . VAL A 1 97 ? 18.205 -10.797 -12.662 1.00 53.72 97 VAL A C 1
ATOM 804 O O . VAL A 1 97 ? 17.926 -10.736 -11.468 1.00 53.72 97 VAL A O 1
ATOM 807 N N . TRP A 1 98 ? 19.264 -11.470 -13.120 1.00 48.09 98 TRP A N 1
ATOM 808 C CA . TRP A 1 98 ? 20.430 -11.849 -12.328 1.00 48.09 98 TRP A CA 1
ATOM 809 C C . TRP A 1 98 ? 21.175 -10.566 -11.941 1.00 48.09 98 TRP A C 1
ATOM 811 O O . TRP A 1 98 ? 22.362 -10.407 -12.199 1.00 48.09 98 TRP A O 1
ATOM 821 N N . ILE A 1 99 ? 20.483 -9.601 -11.341 1.00 57.81 99 ILE A N 1
ATOM 822 C CA . ILE A 1 99 ? 21.171 -8.659 -10.480 1.00 57.81 99 ILE A CA 1
ATOM 823 C C . ILE A 1 99 ? 21.447 -9.502 -9.247 1.00 57.81 99 ILE A C 1
ATOM 825 O O . ILE A 1 99 ? 20.550 -9.748 -8.438 1.00 57.81 99 ILE A O 1
ATOM 829 N N . ALA A 1 100 ? 22.664 -10.050 -9.191 1.00 60.94 100 ALA A N 1
ATOM 830 C CA . ALA A 1 100 ? 23.164 -10.740 -8.016 1.00 60.94 100 ALA A CA 1
ATOM 831 C C . ALA A 1 100 ? 22.809 -9.895 -6.789 1.00 60.94 100 ALA A C 1
ATOM 833 O O . ALA A 1 100 ? 22.869 -8.664 -6.847 1.00 60.94 100 ALA A O 1
ATOM 834 N N . ARG A 1 101 ? 22.385 -10.546 -5.706 1.00 62.06 101 ARG A N 1
ATOM 835 C CA . ARG A 1 101 ? 21.984 -9.879 -4.461 1.00 62.06 101 ARG A CA 1
ATOM 836 C C . ARG A 1 101 ? 22.978 -8.777 -4.068 1.00 62.06 101 ARG A C 1
ATOM 838 O O . ARG A 1 101 ? 22.560 -7.668 -3.756 1.00 62.06 101 ARG A O 1
ATOM 845 N N . ASP A 1 102 ? 24.261 -9.050 -4.252 1.00 56.53 102 ASP A N 1
ATOM 846 C CA . ASP A 1 102 ? 25.373 -8.141 -3.987 1.00 56.53 102 ASP A CA 1
ATOM 847 C C . ASP A 1 102 ? 25.331 -6.863 -4.843 1.00 56.53 102 ASP A C 1
ATOM 849 O O . ASP A 1 102 ? 25.623 -5.783 -4.347 1.00 56.53 102 ASP A O 1
ATOM 853 N N . ILE A 1 103 ? 24.897 -6.932 -6.107 1.00 65.25 103 ILE A N 1
ATOM 854 C CA . ILE A 1 103 ? 24.720 -5.754 -6.977 1.00 65.25 103 ILE A CA 1
ATOM 855 C C . ILE A 1 103 ? 23.525 -4.914 -6.503 1.00 65.25 103 ILE A C 1
ATOM 857 O O . ILE A 1 103 ? 23.559 -3.685 -6.574 1.00 65.25 103 ILE A O 1
ATOM 861 N N . LYS A 1 104 ? 22.467 -5.552 -5.986 1.00 65.88 104 LYS A N 1
ATOM 862 C CA . LYS A 1 104 ? 21.318 -4.840 -5.404 1.00 65.88 104 LYS A CA 1
ATOM 863 C C . LYS A 1 104 ? 21.704 -4.148 -4.095 1.00 65.88 104 LYS A C 1
ATOM 865 O O . LYS A 1 104 ? 21.299 -3.009 -3.873 1.00 65.88 104 LYS A O 1
ATOM 870 N N . GLU A 1 105 ? 22.493 -4.816 -3.260 1.00 73.94 105 GLU A N 1
ATOM 871 C CA . GLU A 1 105 ? 22.997 -4.273 -1.995 1.00 73.94 105 GLU A CA 1
ATOM 872 C C . GLU A 1 105 ? 23.993 -3.126 -2.244 1.00 73.94 105 GLU A C 1
ATOM 874 O O . GLU A 1 105 ? 23.792 -2.026 -1.729 1.0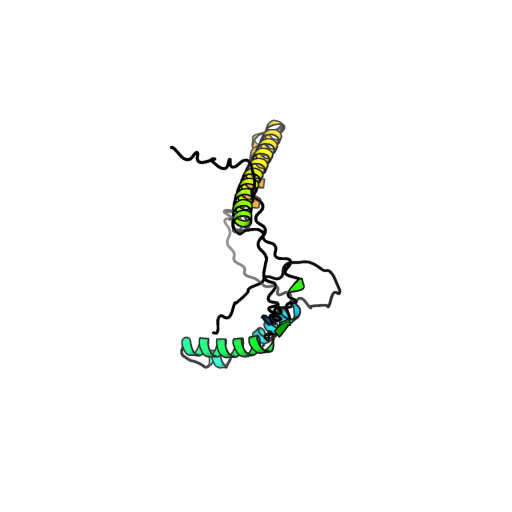0 73.94 105 GLU A O 1
ATOM 879 N N . GLN A 1 106 ? 24.962 -3.303 -3.148 1.00 71.56 106 GLN A N 1
ATOM 880 C CA . GLN A 1 106 ? 25.878 -2.233 -3.574 1.00 71.56 106 GLN A CA 1
ATOM 881 C C . GLN A 1 106 ? 25.134 -1.054 -4.219 1.00 71.56 106 GLN A C 1
ATOM 883 O O . GLN A 1 106 ? 25.465 0.109 -3.980 1.00 71.56 106 GLN A O 1
ATOM 888 N N . GLY A 1 107 ? 24.092 -1.332 -5.007 1.00 75.38 107 GLY A N 1
ATOM 889 C CA . GLY A 1 107 ? 23.227 -0.305 -5.583 1.00 75.38 107 GLY A CA 1
ATOM 890 C C . GLY A 1 107 ? 22.472 0.496 -4.520 1.00 75.38 107 GLY A C 1
ATOM 891 O O . GLY A 1 107 ? 22.354 1.715 -4.648 1.00 75.38 107 GLY A O 1
ATOM 892 N N . ALA A 1 108 ? 22.005 -0.155 -3.452 1.00 76.75 108 ALA A N 1
ATOM 893 C CA . ALA A 1 108 ? 21.321 0.506 -2.344 1.00 76.75 108 ALA A CA 1
ATOM 894 C C . ALA A 1 108 ? 22.265 1.416 -1.541 1.00 76.75 108 ALA A C 1
ATOM 896 O O . ALA A 1 108 ? 21.897 2.550 -1.222 1.00 76.75 108 ALA A O 1
ATOM 897 N N . GLU A 1 109 ? 23.492 0.966 -1.268 1.00 81.06 109 GLU A N 1
ATOM 898 C CA . GLU A 1 109 ? 24.511 1.783 -0.596 1.00 81.06 109 GLU A CA 1
ATOM 899 C C . GLU A 1 109 ? 24.922 2.995 -1.436 1.00 81.06 109 GLU A C 1
ATOM 901 O O . GLU A 1 109 ? 24.958 4.126 -0.935 1.00 81.06 109 GLU A O 1
ATOM 906 N N . LEU A 1 110 ? 25.165 2.786 -2.734 1.00 81.31 110 LEU A N 1
ATOM 907 C CA . LEU A 1 110 ? 25.484 3.866 -3.663 1.00 81.31 110 LEU A CA 1
ATOM 908 C C . LEU A 1 110 ? 24.326 4.865 -3.764 1.00 81.31 110 LEU A C 1
ATOM 910 O O . LEU A 1 110 ? 24.546 6.076 -3.702 1.00 81.31 110 LEU A O 1
ATOM 914 N N . PHE A 1 111 ? 23.089 4.376 -3.864 1.00 84.19 111 PHE A N 1
ATOM 915 C CA . PHE A 1 111 ? 21.898 5.220 -3.885 1.00 84.19 111 PHE A CA 1
ATOM 916 C C . PHE A 1 111 ? 21.772 6.055 -2.605 1.00 84.19 111 PHE A C 1
ATOM 918 O O . PHE A 1 111 ? 21.547 7.265 -2.678 1.00 84.19 111 PHE A O 1
ATOM 925 N N . TYR A 1 112 ? 21.981 5.447 -1.434 1.00 89.88 112 TYR A N 1
ATOM 926 C CA . TYR A 1 112 ? 21.972 6.154 -0.154 1.00 89.88 112 TYR A CA 1
ATOM 927 C C . TYR A 1 112 ? 23.052 7.245 -0.092 1.00 89.88 112 TYR A C 1
ATOM 929 O O . TYR A 1 112 ? 22.766 8.388 0.284 1.00 89.88 112 TYR A O 1
ATOM 937 N N . TYR A 1 113 ? 24.279 6.930 -0.515 1.00 88.31 113 TYR A N 1
ATOM 938 C CA . TYR A 1 113 ? 25.373 7.898 -0.570 1.00 88.31 113 TYR A CA 1
ATOM 939 C C . TYR A 1 113 ? 25.052 9.076 -1.500 1.00 88.31 113 TYR A C 1
ATOM 941 O O . TYR A 1 113 ? 25.231 10.238 -1.117 1.00 88.31 113 TYR A O 1
ATOM 949 N N . LEU A 1 114 ? 24.546 8.791 -2.703 1.00 87.25 114 LEU A N 1
ATOM 950 C CA . LEU A 1 114 ? 24.181 9.810 -3.687 1.00 87.25 114 LEU A CA 1
ATOM 951 C C . LEU A 1 114 ? 23.038 10.694 -3.186 1.00 87.25 114 LEU A C 1
ATOM 953 O O . LEU A 1 114 ? 23.132 11.916 -3.305 1.00 87.25 114 LEU A O 1
ATOM 957 N N . LYS A 1 115 ? 22.016 10.111 -2.550 1.00 91.12 115 LYS A N 1
ATOM 958 C CA . LYS A 1 115 ? 20.922 10.861 -1.922 1.00 91.12 115 LYS A CA 1
ATOM 959 C C . LYS A 1 115 ? 21.449 11.821 -0.853 1.00 91.12 115 LYS A C 1
ATOM 961 O O . LYS A 1 115 ? 21.173 13.017 -0.907 1.00 91.12 115 LYS A O 1
ATOM 966 N N . LYS A 1 116 ? 22.285 11.329 0.066 1.00 91.19 116 LYS A N 1
ATOM 967 C CA . LYS A 1 116 ? 22.876 12.146 1.140 1.00 91.19 116 LYS A CA 1
ATOM 968 C C . LYS A 1 116 ? 23.811 13.235 0.607 1.00 91.19 116 LYS A C 1
ATOM 970 O O . LYS A 1 116 ? 23.909 14.319 1.182 1.00 91.19 116 LYS A O 1
ATOM 975 N N . LYS A 1 117 ? 24.548 12.963 -0.474 1.00 91.00 117 LYS A N 1
ATOM 976 C CA . LYS A 1 117 ? 25.360 13.977 -1.160 1.00 91.00 117 LYS A CA 1
ATOM 977 C C . LYS A 1 117 ? 24.468 15.056 -1.777 1.00 91.00 117 LYS A C 1
ATOM 979 O O . LYS A 1 117 ? 24.685 16.228 -1.499 1.00 91.00 117 LYS A O 1
ATOM 984 N N . HIS A 1 118 ? 23.432 14.659 -2.507 1.00 91.94 118 HIS A N 1
ATOM 985 C CA . HIS A 1 118 ? 22.491 15.580 -3.136 1.00 91.94 118 HIS A CA 1
ATOM 986 C C . HIS A 1 118 ? 21.778 16.486 -2.119 1.00 91.94 118 HIS A C 1
ATOM 988 O O . HIS A 1 118 ? 21.686 17.693 -2.328 1.00 91.94 118 HIS A O 1
ATOM 994 N N . GLU A 1 119 ? 21.347 15.941 -0.979 1.00 91.44 119 GLU A N 1
ATOM 995 C CA . GLU A 1 119 ? 20.755 16.726 0.113 1.00 91.44 119 GLU A CA 1
ATOM 996 C C . GLU A 1 119 ? 21.726 17.785 0.658 1.00 91.44 119 GLU A C 1
ATOM 998 O O . GLU A 1 119 ? 21.333 18.935 0.870 1.00 91.44 119 GLU A O 1
ATOM 1003 N N . ARG A 1 120 ? 23.009 17.436 0.835 1.00 92.94 120 ARG A N 1
ATOM 1004 C CA . ARG A 1 120 ? 24.047 18.401 1.239 1.00 92.94 120 ARG A CA 1
ATOM 1005 C C . ARG A 1 120 ? 24.261 19.485 0.188 1.00 92.94 120 ARG A C 1
ATOM 1007 O O . ARG A 1 120 ? 24.375 20.654 0.554 1.00 92.94 120 ARG A O 1
ATOM 1014 N N . ASP A 1 121 ? 24.285 19.113 -1.087 1.00 93.00 121 ASP A N 1
ATOM 1015 C CA . ASP A 1 121 ? 24.472 20.056 -2.190 1.00 93.00 121 ASP A CA 1
ATOM 1016 C C . ASP A 1 121 ? 23.292 21.043 -2.270 1.00 93.00 121 ASP A C 1
ATOM 1018 O O . ASP A 1 121 ? 23.505 22.252 -2.379 1.00 93.00 121 ASP A O 1
ATOM 1022 N N . ILE A 1 122 ? 22.053 20.562 -2.094 1.00 92.25 122 ILE A N 1
ATOM 1023 C CA . ILE A 1 122 ? 20.853 21.411 -1.999 1.00 92.25 122 ILE A CA 1
ATOM 1024 C C . ILE A 1 122 ? 20.946 22.367 -0.806 1.00 92.25 122 ILE A C 1
ATOM 1026 O O . ILE A 1 122 ? 20.663 23.557 -0.953 1.00 92.25 122 ILE A O 1
ATOM 1030 N N . LEU A 1 123 ? 21.318 21.872 0.378 1.00 91.94 123 LEU A N 1
ATOM 1031 C CA . LEU A 1 123 ? 21.443 22.705 1.580 1.00 91.94 123 LEU A CA 1
ATOM 1032 C C . LEU A 1 123 ? 22.506 23.792 1.401 1.00 91.94 123 LEU A C 1
ATOM 1034 O O . LEU A 1 123 ? 22.271 24.946 1.761 1.00 91.94 123 LEU A O 1
ATOM 1038 N N . SER A 1 124 ? 23.643 23.438 0.803 1.00 93.94 124 SER A N 1
ATOM 1039 C CA . SER A 1 124 ? 24.724 24.372 0.489 1.00 93.94 124 SER A CA 1
ATOM 1040 C C . SER A 1 124 ? 24.271 25.453 -0.498 1.00 93.94 124 SER A C 1
ATOM 1042 O O . SER A 1 124 ? 24.443 26.644 -0.232 1.00 93.94 124 SER A O 1
ATOM 1044 N N . ALA A 1 125 ? 23.604 25.062 -1.588 1.00 94.06 125 ALA A N 1
ATOM 1045 C CA . ALA A 1 125 ? 23.066 25.994 -2.576 1.00 94.06 125 ALA A CA 1
ATOM 1046 C C . ALA A 1 125 ? 22.004 26.931 -1.974 1.00 94.06 125 ALA A C 1
ATOM 1048 O O . ALA A 1 125 ? 22.039 28.139 -2.214 1.00 94.06 125 ALA A O 1
ATOM 1049 N N . LYS A 1 126 ? 21.096 26.404 -1.140 1.00 92.50 126 LYS A N 1
ATOM 1050 C CA . LYS A 1 126 ? 20.091 27.209 -0.425 1.00 92.50 126 LYS A CA 1
ATOM 1051 C C . LYS A 1 126 ? 20.737 28.212 0.522 1.00 92.50 126 LYS A C 1
ATOM 1053 O O . LYS A 1 126 ? 20.340 29.373 0.536 1.00 92.50 126 LYS A O 1
ATOM 1058 N N . LYS A 1 127 ? 21.740 27.783 1.292 1.00 93.75 127 LYS A N 1
ATOM 1059 C CA . LYS A 1 127 ? 22.486 28.676 2.183 1.00 93.75 127 LYS A CA 1
ATOM 1060 C C . LYS A 1 127 ? 23.146 29.802 1.388 1.00 93.75 127 LYS A C 1
ATOM 1062 O O . LYS A 1 127 ? 22.938 30.961 1.717 1.00 93.75 127 LYS A O 1
ATOM 1067 N N . HIS A 1 128 ? 23.853 29.469 0.311 1.00 95.56 128 HIS A N 1
ATOM 1068 C CA . HIS A 1 128 ? 24.507 30.461 -0.539 1.00 95.56 128 HIS A CA 1
ATOM 1069 C C . HIS A 1 128 ? 23.507 31.458 -1.148 1.00 95.56 128 HIS A C 1
ATOM 1071 O O . HIS A 1 128 ? 23.767 32.659 -1.174 1.00 95.56 128 HIS A O 1
ATOM 1077 N N . ALA A 1 129 ? 22.348 30.985 -1.614 1.00 94.06 129 ALA A N 1
ATOM 1078 C CA . ALA A 1 129 ? 21.291 31.852 -2.130 1.00 94.06 129 ALA A CA 1
ATOM 1079 C C . ALA A 1 129 ? 20.734 32.797 -1.049 1.00 94.06 129 ALA A C 1
ATOM 1081 O O . ALA A 1 129 ? 20.549 33.986 -1.311 1.00 94.06 129 ALA A O 1
ATOM 1082 N N . ASN A 1 130 ? 20.521 32.293 0.170 1.00 94.62 130 ASN A N 1
ATOM 1083 C CA . ASN A 1 130 ? 20.060 33.097 1.302 1.00 94.62 130 ASN A CA 1
ATOM 1084 C C . ASN A 1 130 ? 21.102 34.144 1.721 1.00 94.62 130 ASN A C 1
ATOM 1086 O O . ASN A 1 130 ? 20.751 35.306 1.915 1.00 94.62 130 ASN A O 1
ATOM 1090 N N . ASP A 1 131 ? 22.375 33.753 1.815 1.00 95.19 131 ASP A N 1
ATOM 1091 C CA . ASP A 1 131 ? 23.481 34.653 2.158 1.00 95.19 131 ASP A CA 1
ATOM 1092 C C . ASP A 1 131 ? 23.604 35.773 1.114 1.00 95.19 131 ASP A C 1
ATOM 1094 O O . ASP A 1 131 ? 23.695 36.951 1.468 1.00 95.19 131 ASP A O 1
ATOM 1098 N N . TYR A 1 132 ? 23.516 35.424 -0.174 1.00 97.06 132 TYR A N 1
ATOM 1099 C CA . TYR A 1 132 ? 23.509 36.392 -1.270 1.00 97.06 132 TYR A CA 1
ATOM 1100 C C . TYR A 1 132 ? 22.319 37.359 -1.180 1.00 97.06 132 TYR A C 1
ATOM 1102 O O . TYR A 1 132 ? 22.498 38.570 -1.310 1.00 97.06 132 TYR A O 1
ATOM 1110 N N . PHE A 1 133 ? 21.112 36.845 -0.922 1.00 95.75 133 PHE A N 1
ATOM 1111 C CA . PHE A 1 133 ? 19.903 37.659 -0.769 1.00 95.75 133 PHE A CA 1
ATOM 1112 C C . PHE A 1 133 ? 20.017 38.653 0.393 1.00 95.75 133 PHE A C 1
ATOM 1114 O O . PHE A 1 133 ? 19.703 39.831 0.222 1.00 95.75 133 PHE A O 1
ATOM 1121 N N . ILE A 1 134 ? 20.506 38.206 1.553 1.00 94.62 134 ILE A N 1
ATOM 1122 C CA . ILE A 1 134 ? 20.697 39.070 2.723 1.00 94.62 134 ILE A CA 1
ATOM 1123 C C . ILE A 1 134 ? 21.719 40.161 2.400 1.00 94.62 134 ILE A C 1
ATOM 1125 O O . ILE A 1 134 ? 21.419 41.337 2.583 1.00 94.62 134 ILE A O 1
ATOM 1129 N N . GLN A 1 135 ? 22.884 39.796 1.856 1.00 95.75 135 GLN A N 1
ATOM 1130 C CA . GLN A 1 135 ? 23.955 40.750 1.537 1.00 95.75 135 GLN A CA 1
ATOM 1131 C C . GLN A 1 135 ? 23.551 41.798 0.494 1.00 95.75 135 GLN A C 1
ATOM 1133 O O . GLN A 1 135 ? 24.064 42.914 0.521 1.00 95.75 135 GLN A O 1
ATOM 1138 N N . LYS A 1 136 ? 22.656 41.447 -0.435 1.00 96.56 136 LYS A N 1
ATOM 1139 C CA . LYS A 1 136 ? 22.156 42.357 -1.474 1.00 96.56 136 LYS A CA 1
ATOM 1140 C C . LYS A 1 136 ? 20.952 43.193 -1.043 1.00 96.56 136 LYS A C 1
ATOM 1142 O O . LYS A 1 136 ? 20.506 44.023 -1.827 1.00 96.56 136 LYS A O 1
ATOM 1147 N N . SER A 1 137 ? 20.418 42.977 0.156 1.00 94.44 137 SER A N 1
ATOM 1148 C CA . SER A 1 137 ? 19.251 43.710 0.642 1.00 94.44 137 SER A CA 1
ATOM 1149 C C . SER A 1 137 ? 19.627 45.055 1.264 1.00 94.44 137 SER A C 1
ATOM 1151 O O . SER A 1 137 ? 20.608 45.159 1.998 1.00 94.44 137 SER A O 1
ATOM 1153 N N . ASP A 1 138 ? 18.784 46.065 1.054 1.00 95.88 138 ASP A N 1
ATOM 1154 C CA . ASP A 1 138 ? 18.957 47.384 1.681 1.00 95.88 138 ASP A CA 1
ATOM 1155 C C . ASP A 1 138 ? 18.732 47.343 3.206 1.00 95.88 138 ASP A C 1
ATOM 1157 O O . ASP A 1 138 ? 19.181 48.220 3.941 1.00 95.88 138 ASP A O 1
ATOM 1161 N N . ASN A 1 139 ? 18.023 46.319 3.705 1.00 95.75 139 ASN A N 1
ATOM 1162 C CA . ASN A 1 139 ? 17.733 46.124 5.124 1.00 95.75 139 ASN A CA 1
ATOM 1163 C C . ASN A 1 139 ? 17.994 44.671 5.550 1.00 95.75 139 ASN A C 1
ATOM 1165 O O . ASN A 1 139 ? 17.123 43.800 5.442 1.00 95.75 139 ASN A O 1
ATOM 1169 N N . LEU A 1 140 ? 19.191 44.450 6.100 1.00 94.25 140 LEU A N 1
ATOM 1170 C CA . LEU A 1 140 ? 19.697 43.135 6.503 1.00 94.25 140 LEU A CA 1
ATOM 1171 C C . LEU A 1 140 ? 18.796 42.432 7.527 1.00 94.25 140 LEU A C 1
ATOM 1173 O O . LEU A 1 140 ? 18.548 41.231 7.411 1.00 94.25 140 LEU A O 1
ATOM 1177 N N . SER A 1 141 ? 18.278 43.167 8.515 1.00 92.31 141 SER A N 1
ATOM 1178 C CA . SER A 1 141 ? 17.433 42.604 9.577 1.00 92.31 141 SER A CA 1
ATOM 1179 C C . SER A 1 141 ? 16.103 42.097 9.023 1.00 92.31 141 SER A C 1
ATOM 1181 O O . SER A 1 141 ? 15.666 40.993 9.355 1.00 92.31 141 SER A O 1
ATOM 1183 N N . ARG A 1 142 ? 15.475 42.863 8.120 1.00 92.19 142 ARG A N 1
ATOM 1184 C CA . ARG A 1 142 ? 14.222 42.464 7.466 1.00 92.19 142 ARG A CA 1
ATOM 1185 C C . ARG A 1 142 ? 14.431 41.284 6.517 1.00 92.19 142 ARG A C 1
ATOM 1187 O O . ARG A 1 142 ? 13.609 40.369 6.514 1.00 92.19 142 ARG A O 1
ATOM 1194 N N . ALA A 1 143 ? 15.522 41.276 5.751 1.00 92.06 143 ALA A N 1
ATOM 1195 C CA . ALA A 1 143 ? 15.871 40.159 4.873 1.00 92.06 143 ALA A CA 1
ATOM 1196 C C . ALA A 1 143 ? 16.173 38.873 5.661 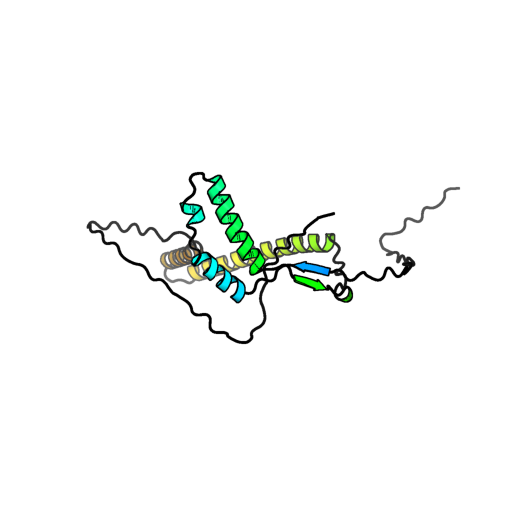1.00 92.06 143 ALA A C 1
ATOM 1198 O O . ALA A 1 143 ? 15.692 37.800 5.299 1.00 92.06 143 ALA A O 1
ATOM 1199 N N . SER A 1 144 ? 16.877 38.985 6.789 1.00 92.62 144 SER A N 1
ATOM 1200 C CA . SER A 1 144 ? 17.162 37.850 7.677 1.00 92.62 144 SER A CA 1
ATOM 1201 C C . SER A 1 144 ? 15.879 37.260 8.271 1.00 92.62 144 SER A C 1
ATOM 1203 O O . SER A 1 144 ? 15.663 36.049 8.203 1.00 92.62 144 SER A O 1
ATOM 1205 N N . LEU A 1 145 ? 14.973 38.106 8.781 1.00 91.00 145 LEU A N 1
ATOM 1206 C CA . LEU A 1 145 ? 13.662 37.667 9.279 1.00 91.00 145 LEU A CA 1
ATOM 1207 C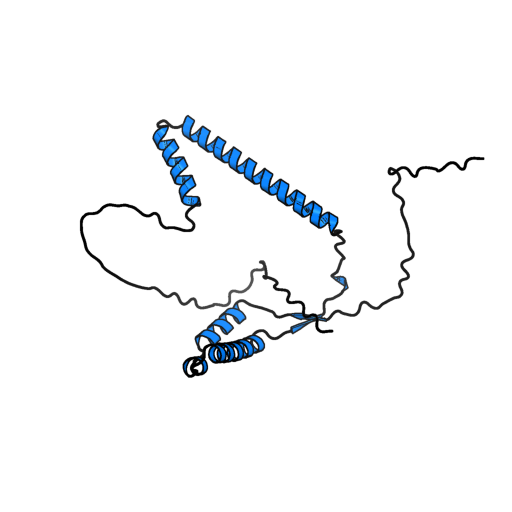 C . LEU A 1 145 ? 12.813 37.008 8.185 1.00 91.00 145 LEU A C 1
ATOM 1209 O O . LEU A 1 145 ? 12.095 36.043 8.450 1.00 91.00 145 LEU A O 1
ATOM 1213 N N . HIS A 1 146 ? 12.904 37.498 6.948 1.00 91.94 146 HIS A N 1
ATOM 1214 C CA . HIS A 1 146 ? 12.206 36.905 5.813 1.00 91.94 146 HIS A CA 1
ATOM 1215 C C . HIS A 1 146 ? 12.670 35.467 5.540 1.00 91.94 146 HIS A C 1
ATOM 1217 O O . HIS A 1 146 ? 11.831 34.573 5.436 1.00 91.94 146 HIS A O 1
ATOM 1223 N N . VAL A 1 147 ? 13.985 35.229 5.505 1.00 92.44 147 VAL A N 1
ATOM 1224 C CA . VAL A 1 147 ? 14.567 33.886 5.323 1.00 92.44 147 VAL A CA 1
ATOM 1225 C C . VAL A 1 147 ? 14.145 32.935 6.452 1.00 92.44 147 VAL A C 1
ATOM 1227 O O . VAL A 1 147 ? 13.768 31.791 6.189 1.00 92.44 147 VAL A O 1
ATOM 1230 N N . ILE A 1 148 ? 14.143 33.401 7.705 1.00 89.81 148 ILE A N 1
ATOM 1231 C CA . ILE A 1 148 ? 13.701 32.605 8.866 1.00 89.81 148 ILE A CA 1
ATOM 1232 C C . ILE A 1 148 ? 12.231 32.186 8.716 1.00 89.81 148 ILE A C 1
ATOM 1234 O O . ILE A 1 148 ? 11.902 31.008 8.865 1.00 89.81 148 ILE A O 1
ATOM 1238 N N . ASN A 1 149 ? 11.356 33.129 8.357 1.00 88.94 149 ASN A N 1
ATOM 1239 C CA . ASN A 1 149 ? 9.922 32.877 8.196 1.00 88.94 149 ASN A CA 1
ATOM 1240 C C . ASN A 1 149 ? 9.589 31.967 7.005 1.00 88.94 149 ASN A C 1
ATOM 1242 O O . ASN A 1 149 ? 8.576 31.270 7.023 1.00 88.94 149 ASN A O 1
ATOM 1246 N N . GLN A 1 150 ? 10.407 31.971 5.952 1.00 86.94 150 GLN A N 1
ATOM 1247 C CA . GLN A 1 150 ? 10.240 31.042 4.834 1.00 86.94 150 GLN A CA 1
ATOM 1248 C C . GLN A 1 150 ? 10.621 29.608 5.223 1.00 86.94 150 GLN A C 1
ATOM 1250 O O . GLN A 1 150 ? 9.902 28.668 4.884 1.00 86.94 150 GLN A O 1
ATOM 1255 N N . ASN A 1 151 ? 11.712 29.437 5.974 1.00 81.25 151 ASN A N 1
ATOM 1256 C CA . ASN A 1 151 ? 12.174 28.116 6.403 1.00 81.25 151 ASN A CA 1
ATOM 1257 C C . ASN A 1 151 ? 11.264 27.487 7.475 1.00 81.25 151 ASN A C 1
ATOM 1259 O O . ASN A 1 151 ? 11.137 26.265 7.520 1.00 81.25 151 ASN A O 1
ATOM 1263 N N . SER A 1 152 ? 10.590 28.295 8.302 1.00 73.38 152 SER A N 1
ATOM 1264 C CA . SER A 1 152 ? 9.663 27.798 9.329 1.00 73.38 152 SER A CA 1
ATOM 1265 C C . SER A 1 152 ? 8.337 27.277 8.757 1.00 73.38 152 SER A C 1
ATOM 1267 O O . SER A 1 152 ? 7.835 26.257 9.228 1.00 73.38 152 SER A O 1
ATOM 1269 N N . LYS A 1 153 ? 7.807 27.894 7.690 1.00 65.69 153 LYS A N 1
ATOM 1270 C CA . LYS A 1 153 ? 6.559 27.461 7.020 1.00 65.69 153 LYS A CA 1
ATOM 127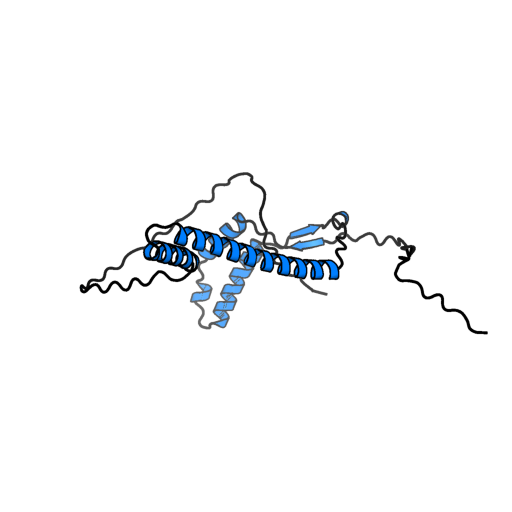1 C C . LYS A 1 153 ? 6.631 26.054 6.420 1.00 65.69 153 LYS A C 1
ATOM 1273 O O . LYS A 1 153 ? 5.608 25.391 6.302 1.00 65.69 153 LYS A O 1
ATOM 1278 N N . HIS A 1 154 ? 7.825 25.586 6.058 1.00 57.06 154 HIS A N 1
ATOM 1279 C CA . HIS A 1 154 ? 8.022 24.236 5.525 1.00 57.06 154 HIS A CA 1
ATOM 1280 C C . HIS A 1 154 ? 8.072 23.146 6.608 1.00 57.06 154 HIS A C 1
ATOM 1282 O O . HIS A 1 154 ? 7.907 21.974 6.280 1.00 57.06 154 HIS A O 1
ATOM 1288 N N . MET A 1 155 ? 8.285 23.505 7.881 1.00 53.03 155 MET A N 1
ATOM 1289 C CA . MET A 1 155 ? 8.304 22.543 8.995 1.00 53.03 155 MET A CA 1
ATOM 1290 C C . MET A 1 155 ? 6.923 22.342 9.638 1.00 53.03 155 MET A C 1
ATOM 1292 O O . MET A 1 155 ? 6.708 21.351 10.332 1.00 53.03 155 MET A O 1
ATOM 1296 N N . SER A 1 156 ? 5.959 23.230 9.380 1.00 47.31 156 SER A N 1
ATOM 1297 C CA . SER A 1 156 ? 4.584 23.128 9.877 1.00 47.31 156 SER A CA 1
ATOM 1298 C C . SER A 1 156 ? 3.678 22.362 8.904 1.00 47.31 156 SER A C 1
ATOM 1300 O O . SER A 1 156 ? 2.716 22.908 8.371 1.00 47.31 156 SER A O 1
ATOM 1302 N N . GLY A 1 157 ? 3.986 21.084 8.670 1.00 50.81 157 GLY A N 1
ATOM 1303 C CA . GLY A 1 157 ? 2.995 20.086 8.233 1.00 50.81 157 GLY A CA 1
ATOM 1304 C C . GLY A 1 157 ? 2.209 19.490 9.411 1.00 50.81 157 GLY A C 1
ATOM 1305 O O . GLY A 1 157 ? 1.315 18.670 9.237 1.00 50.81 157 GLY A O 1
ATOM 1306 N N . THR A 1 158 ? 2.530 19.880 10.642 1.00 48.16 158 THR A N 1
ATOM 1307 C CA . THR A 1 158 ? 1.762 19.546 11.842 1.00 48.16 158 THR A CA 1
ATOM 1308 C C . THR A 1 158 ? 2.019 20.646 12.859 1.00 48.16 158 THR A C 1
ATOM 1310 O O . THR A 1 158 ? 3.167 21.023 13.068 1.00 48.16 158 THR A O 1
ATOM 1313 N N . ARG A 1 159 ? 0.954 21.122 13.506 1.00 41.66 159 ARG A N 1
ATOM 1314 C CA . ARG A 1 159 ? 0.875 22.290 14.402 1.00 41.66 159 ARG A CA 1
ATOM 1315 C C . ARG A 1 159 ? 0.610 23.598 13.664 1.00 41.66 159 ARG A C 1
ATOM 1317 O O . ARG A 1 159 ? 1.487 24.216 13.067 1.00 41.66 159 ARG A O 1
ATOM 1324 N N . GLN A 1 160 ? -0.653 24.007 13.770 1.00 41.41 160 GLN A N 1
ATOM 1325 C CA . GLN A 1 160 ? -1.057 25.396 13.637 1.00 41.41 160 GLN A CA 1
ATOM 1326 C C . GLN A 1 160 ? -0.111 26.289 14.457 1.00 41.41 160 GLN A C 1
ATOM 1328 O O . GLN A 1 160 ? 0.316 25.885 15.546 1.00 41.41 160 GLN A O 1
ATOM 1333 N N . PRO A 1 161 ? 0.217 27.495 13.975 1.00 38.91 161 PRO A N 1
ATOM 1334 C CA . PRO A 1 161 ? 0.886 28.471 14.811 1.00 38.91 161 PRO A CA 1
ATOM 1335 C C . PRO A 1 161 ? -0.036 28.801 15.988 1.00 38.91 161 PRO A C 1
ATOM 1337 O O . PRO A 1 161 ? -1.155 29.269 15.792 1.00 38.91 161 PRO A O 1
ATOM 1340 N N . VAL A 1 162 ? 0.441 28.574 17.212 1.00 41.06 162 VAL A N 1
ATOM 1341 C CA . VAL A 1 162 ? -0.141 29.219 18.389 1.00 41.06 162 VAL A CA 1
ATOM 1342 C C . VAL A 1 162 ? 0.189 30.698 18.239 1.00 41.06 162 VAL A C 1
ATOM 1344 O O . VAL A 1 162 ? 1.288 31.145 18.567 1.00 41.06 162 VAL A O 1
ATOM 1347 N N . SER A 1 163 ? -0.732 31.460 17.658 1.00 39.97 163 SER A N 1
ATOM 1348 C CA . SER A 1 163 ? -0.731 32.900 17.835 1.00 39.97 163 SER A CA 1
ATOM 1349 C C . SER A 1 163 ? -1.068 33.147 19.300 1.00 39.97 163 SER A C 1
ATOM 1351 O O . SER A 1 163 ? -2.234 33.104 19.686 1.00 39.97 163 SER A O 1
ATOM 1353 N N . CYS A 1 164 ? -0.060 33.406 20.128 1.00 32.22 164 CYS A N 1
ATOM 1354 C CA . CYS A 1 164 ? -0.287 34.126 21.374 1.00 32.22 164 CYS A CA 1
ATOM 1355 C C . CYS A 1 164 ? -0.621 35.576 21.006 1.00 32.22 164 CYS A C 1
ATOM 1357 O O . CYS A 1 164 ? 0.221 36.467 21.088 1.00 32.22 164 CYS A O 1
ATOM 1359 N N . LEU A 1 165 ? -1.845 35.792 20.529 1.00 34.75 165 LEU A N 1
ATOM 1360 C CA . LEU A 1 165 ? -2.507 37.072 20.681 1.00 34.75 165 LEU A CA 1
ATOM 1361 C C . LEU A 1 165 ? -3.113 37.040 22.078 1.00 34.75 165 LEU A C 1
ATOM 1363 O O . LEU A 1 165 ? -4.068 36.315 22.339 1.00 34.75 165 LEU A O 1
ATOM 1367 N N . ILE A 1 166 ? -2.506 37.791 22.989 1.00 37.44 166 ILE A N 1
ATOM 1368 C CA . ILE A 1 166 ? -3.201 38.220 24.194 1.00 37.44 166 ILE A CA 1
ATOM 1369 C C . ILE A 1 166 ? -4.272 39.193 23.697 1.00 37.44 166 ILE A C 1
ATOM 1371 O O . ILE A 1 166 ? -3.946 40.301 23.277 1.00 37.44 166 ILE A O 1
ATOM 1375 N N . SER A 1 167 ? -5.530 38.759 23.680 1.00 39.16 167 SER A N 1
ATOM 1376 C CA . SER A 1 167 ? -6.677 39.656 23.567 1.00 39.16 167 SER A CA 1
ATOM 1377 C C . SER A 1 167 ? -7.512 39.542 24.834 1.00 39.16 167 SER A C 1
ATOM 1379 O O . SER A 1 167 ? -8.118 38.510 25.114 1.00 39.16 167 SER A O 1
ATOM 1381 N N . GLU A 1 168 ? -7.524 40.628 25.598 1.00 41.44 168 GLU A N 1
ATOM 1382 C CA . GLU A 1 168 ? -8.465 40.885 26.679 1.00 41.44 168 GLU A CA 1
ATOM 1383 C C . GLU A 1 168 ? -9.854 41.120 26.077 1.00 41.44 168 GLU A C 1
ATOM 1385 O O . GLU A 1 168 ? -10.211 42.242 25.731 1.00 41.44 168 GLU A O 1
ATOM 1390 N N . SER A 1 169 ? -10.624 40.062 25.853 1.00 39.03 169 SER A N 1
ATOM 1391 C CA . SER A 1 169 ? -12.096 40.105 25.824 1.00 39.03 169 SER A CA 1
ATOM 1392 C C . SER A 1 169 ? -12.627 38.698 25.593 1.00 39.03 169 SER A C 1
ATOM 1394 O O . SER A 1 169 ? -12.240 38.026 24.640 1.00 39.03 169 SER A O 1
ATOM 1396 N N . GLY A 1 170 ? -13.485 38.250 26.509 1.00 42.22 170 GLY A N 1
ATOM 1397 C CA . GLY A 1 170 ? -14.256 37.028 26.346 1.00 42.22 170 GLY A CA 1
ATOM 1398 C C . GLY A 1 170 ? -15.241 37.157 25.190 1.00 42.22 170 GLY A C 1
ATOM 1399 O O . GLY A 1 170 ? -15.786 38.231 24.958 1.00 42.22 170 GLY A O 1
ATOM 1400 N N . ASP A 1 171 ? -15.390 36.077 24.433 1.00 30.59 171 ASP A N 1
ATOM 1401 C CA . ASP A 1 171 ? -16.651 35.344 24.311 1.00 30.59 171 ASP A CA 1
ATOM 1402 C C . ASP A 1 171 ? -16.441 34.114 23.412 1.00 30.59 171 ASP A C 1
ATOM 1404 O O . ASP A 1 171 ? -15.729 34.149 22.406 1.00 30.59 171 ASP A O 1
ATOM 1408 N N . GLU A 1 172 ? -17.028 32.991 23.828 1.00 39.31 172 GLU A N 1
ATOM 1409 C CA . GLU A 1 172 ? -17.132 31.755 23.050 1.00 39.31 172 GLU A CA 1
ATOM 1410 C C . GLU A 1 172 ? -18.008 31.962 21.806 1.00 39.31 172 GLU A C 1
ATOM 1412 O O . GLU A 1 172 ? -18.926 32.771 21.844 1.00 39.31 172 GLU A O 1
ATOM 1417 N N . LEU A 1 173 ? -17.816 31.149 20.757 1.00 31.70 173 LEU A N 1
ATOM 1418 C CA . LEU A 1 173 ? -18.927 30.514 20.033 1.00 31.70 173 LEU A CA 1
ATOM 1419 C C . LEU A 1 173 ? -18.434 29.363 19.133 1.00 31.70 173 LEU A C 1
ATOM 1421 O O . LEU A 1 173 ? -17.449 29.455 18.404 1.00 31.70 173 LEU A O 1
ATOM 1425 N N . CYS A 1 174 ? -19.173 28.262 19.226 1.00 33.31 174 CYS A N 1
ATOM 1426 C CA . CYS A 1 174 ? -19.021 26.984 18.539 1.00 33.31 174 CYS A CA 1
ATOM 1427 C C . CYS A 1 174 ? -19.635 27.027 17.121 1.00 33.31 174 CYS A C 1
ATOM 1429 O O . CYS A 1 174 ? -20.613 27.746 16.915 1.00 33.31 174 CYS A O 1
ATOM 1431 N N . GLY A 1 175 ? -19.162 26.203 16.168 1.00 29.64 175 GLY A N 1
ATOM 1432 C CA . GLY A 1 175 ? -20.003 25.838 15.013 1.00 29.64 175 GLY A CA 1
ATOM 1433 C C . GLY A 1 175 ? -19.352 25.382 13.696 1.00 29.64 175 GLY A C 1
ATOM 1434 O O . GLY A 1 175 ? -18.943 26.197 12.881 1.00 29.64 175 GLY A O 1
ATOM 1435 N N . SER A 1 176 ? -19.510 24.078 13.437 1.00 33.75 176 SER A N 1
ATOM 1436 C CA . SER A 1 176 ? -20.059 23.470 12.203 1.00 33.75 176 SER A CA 1
ATOM 1437 C C . SER A 1 176 ? -19.169 23.040 11.013 1.00 33.75 176 SER A C 1
ATOM 1439 O O . SER A 1 176 ? -18.706 23.830 10.195 1.00 33.75 176 SER A O 1
ATOM 1441 N N . SER A 1 177 ? -19.062 21.708 10.908 1.00 36.78 177 SER A N 1
ATOM 1442 C CA . SER A 1 177 ? -19.249 20.790 9.768 1.00 36.78 177 SER A CA 1
ATOM 1443 C C . SER A 1 177 ? -19.332 21.307 8.326 1.00 36.78 177 SER A C 1
ATOM 1445 O O . SER A 1 177 ? -20.207 22.103 7.993 1.00 36.78 177 SER A O 1
ATOM 1447 N N . ARG A 1 178 ? -18.604 20.621 7.424 1.00 35.44 178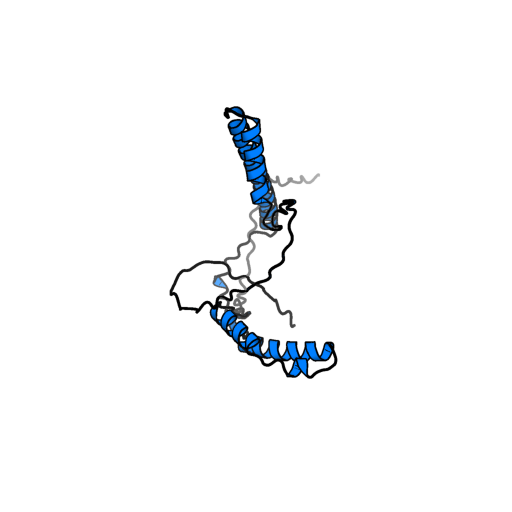 ARG A N 1
ATOM 1448 C CA . ARG A 1 178 ? -19.081 20.268 6.070 1.00 35.44 178 ARG A CA 1
ATOM 1449 C C . ARG A 1 178 ? -18.580 18.886 5.635 1.00 35.44 178 ARG A C 1
ATOM 1451 O O . ARG A 1 178 ? -17.381 18.647 5.543 1.00 35.44 178 ARG A O 1
ATOM 1458 N N . SER A 1 179 ? -19.537 18.009 5.353 1.00 35.16 179 SER A N 1
ATOM 1459 C CA . SER A 1 179 ? -19.410 16.755 4.616 1.00 35.16 179 SER A CA 1
ATOM 1460 C C . SER A 1 179 ? -19.343 17.034 3.109 1.00 35.16 179 SER A C 1
ATOM 1462 O O . SER A 1 179 ? -20.079 17.876 2.597 1.00 35.16 179 SER A O 1
ATOM 1464 N N . ALA A 1 180 ? -18.479 16.316 2.391 1.00 35.47 180 ALA A N 1
ATOM 1465 C CA . ALA A 1 180 ? -18.449 16.294 0.931 1.00 35.47 180 ALA A CA 1
ATOM 1466 C C . ALA A 1 180 ? -18.622 14.844 0.465 1.00 35.47 180 ALA A C 1
ATOM 1468 O O . ALA A 1 180 ? -17.752 14.004 0.680 1.00 35.47 180 ALA A O 1
ATOM 1469 N N . GLN A 1 181 ? -19.779 14.553 -0.128 1.00 34.19 181 GLN A N 1
ATOM 1470 C CA . GLN A 1 181 ? -20.033 13.326 -0.877 1.00 34.19 181 GLN A CA 1
ATOM 1471 C C . GLN A 1 181 ? -19.498 13.533 -2.298 1.00 34.19 181 GLN A C 1
ATOM 1473 O O . GLN A 1 181 ? -20.011 14.380 -3.027 1.00 34.19 181 GLN A O 1
ATOM 1478 N N . ASN A 1 182 ? -18.471 12.777 -2.686 1.00 37.78 182 ASN A N 1
ATOM 1479 C CA . ASN A 1 182 ? -17.985 12.744 -4.063 1.00 37.78 182 ASN A CA 1
ATOM 1480 C C . ASN A 1 182 ? -18.619 11.555 -4.791 1.00 37.78 182 ASN A C 1
ATOM 1482 O O . ASN A 1 182 ? -18.373 10.398 -4.457 1.00 37.78 182 ASN A O 1
ATOM 1486 N N . PHE A 1 183 ? -19.441 11.867 -5.790 1.00 34.59 183 PHE A N 1
ATOM 1487 C CA . PHE A 1 183 ? -19.927 10.930 -6.797 1.00 34.59 183 PHE A CA 1
ATOM 1488 C C . PHE A 1 183 ? -18.752 10.443 -7.660 1.00 34.59 183 PHE A C 1
ATOM 1490 O O . PHE A 1 183 ? -18.028 11.257 -8.231 1.00 34.59 183 PHE A O 1
ATOM 1497 N N . CYS A 1 184 ? -18.583 9.125 -7.795 1.00 33.06 184 CYS A N 1
ATOM 1498 C CA . CYS A 1 184 ? -17.711 8.541 -8.815 1.00 33.06 184 CYS A CA 1
ATOM 1499 C C . CYS A 1 184 ? -18.424 8.576 -10.172 1.00 33.06 184 CYS A C 1
ATOM 1501 O O . CYS A 1 184 ? -19.418 7.881 -10.380 1.00 33.06 184 CYS A O 1
ATOM 1503 N N . VAL A 1 185 ? -17.902 9.381 -11.095 1.00 38.28 185 VAL A N 1
ATOM 1504 C CA . VAL A 1 185 ? -18.200 9.299 -12.530 1.00 38.28 185 VAL A CA 1
ATOM 1505 C C . VAL A 1 185 ? -17.107 8.432 -13.167 1.00 38.28 185 VAL A C 1
ATOM 1507 O O . VAL A 1 185 ? -15.945 8.576 -12.786 1.00 38.28 185 VAL A O 1
ATOM 1510 N N . PRO A 1 186 ? -17.422 7.528 -14.111 1.00 37.03 186 PRO A N 1
ATOM 1511 C CA . PRO A 1 186 ? -16.401 6.731 -14.772 1.00 37.03 186 PRO A CA 1
ATOM 1512 C C . PRO A 1 186 ? -15.660 7.599 -15.795 1.00 37.03 186 PRO A C 1
ATOM 1514 O O . PRO A 1 186 ? -16.152 7.818 -16.901 1.00 37.03 186 PRO A O 1
ATOM 1517 N N . GLU A 1 187 ? -14.474 8.092 -15.437 1.00 33.25 187 GLU A N 1
ATOM 1518 C CA . GLU A 1 187 ? -13.537 8.636 -16.419 1.00 33.25 187 GLU A CA 1
ATOM 1519 C C . GLU A 1 187 ? -12.684 7.512 -17.008 1.00 33.25 187 GLU A C 1
ATOM 1521 O O . GLU A 1 187 ? -11.953 6.782 -16.339 1.00 33.25 187 GLU A O 1
ATOM 1526 N N . THR A 1 188 ? -12.829 7.367 -18.316 1.00 40.03 188 THR A N 1
ATOM 1527 C CA . THR A 1 188 ? -12.019 6.528 -19.181 1.00 40.03 188 THR A CA 1
ATOM 1528 C C . THR A 1 188 ? -10.562 6.983 -19.184 1.00 40.03 188 THR A C 1
ATOM 1530 O O . THR A 1 188 ? -10.289 8.147 -19.452 1.00 40.03 188 THR A O 1
ATOM 1533 N N . PHE A 1 189 ? -9.652 6.016 -19.039 1.00 36.66 189 PHE A N 1
ATOM 1534 C CA . PHE A 1 189 ? -8.277 6.039 -19.552 1.00 36.66 189 PHE A CA 1
ATOM 1535 C C . PHE A 1 189 ? -7.381 7.216 -19.118 1.00 36.66 189 PHE A C 1
ATOM 1537 O O . PHE A 1 189 ? -7.292 8.220 -19.808 1.00 36.66 189 PHE A O 1
ATOM 1544 N N . PHE A 1 190 ? -6.536 6.985 -18.109 1.00 33.25 190 PHE A N 1
ATOM 1545 C CA . PHE A 1 190 ? -5.097 7.252 -18.230 1.00 33.25 190 PHE A CA 1
ATOM 1546 C C . PHE A 1 190 ? -4.298 6.269 -17.364 1.00 33.25 190 PHE A C 1
ATOM 1548 O O . PHE A 1 190 ? -4.599 6.025 -16.201 1.00 33.25 190 PHE A O 1
ATOM 1555 N N . SER A 1 191 ? -3.295 5.662 -17.995 1.00 44.03 191 SER A N 1
ATOM 1556 C CA . SER A 1 191 ? -2.353 4.710 -17.413 1.00 44.03 191 SER A CA 1
ATOM 1557 C C . SER A 1 191 ? -1.371 5.399 -16.461 1.00 44.03 191 SER A C 1
ATOM 1559 O O . SER A 1 191 ? -0.974 6.536 -16.706 1.00 44.03 191 SER A O 1
ATOM 1561 N N . ASN A 1 192 ? -0.882 4.615 -15.494 1.00 38.78 192 ASN A N 1
ATOM 1562 C CA . ASN A 1 192 ? 0.238 4.837 -14.565 1.00 38.78 192 ASN A CA 1
ATOM 1563 C C . ASN A 1 192 ? -0.092 5.494 -13.216 1.00 38.78 192 ASN A C 1
ATOM 1565 O O . ASN A 1 192 ? 0.012 6.710 -13.079 1.00 38.78 192 ASN A O 1
ATOM 1569 N N . ARG A 1 193 ? -0.246 4.663 -12.172 1.00 36.81 193 ARG A N 1
ATOM 1570 C CA . ARG A 1 193 ? 0.752 4.558 -11.086 1.00 36.81 193 ARG A CA 1
ATOM 1571 C C . ARG A 1 193 ? 0.420 3.480 -10.046 1.00 36.81 193 ARG A C 1
ATOM 1573 O O . ARG A 1 193 ? -0.720 3.329 -9.640 1.00 36.81 193 ARG A O 1
ATOM 1580 N N . ASP A 1 194 ? 1.483 2.788 -9.637 1.00 39.06 194 ASP A N 1
ATOM 1581 C CA . ASP A 1 194 ? 1.773 2.251 -8.303 1.00 39.06 194 ASP A CA 1
ATOM 1582 C C . ASP A 1 194 ? 0.641 1.526 -7.557 1.00 39.06 194 ASP A C 1
ATOM 1584 O O . ASP A 1 194 ? 0.072 2.031 -6.592 1.00 39.06 194 ASP A O 1
ATOM 1588 N N . SER A 1 195 ? 0.399 0.264 -7.927 1.00 37.12 195 SER A N 1
ATOM 1589 C CA . SER A 1 195 ? -0.281 -0.668 -7.027 1.00 37.12 195 SER A CA 1
ATOM 1590 C C . SER A 1 195 ? 0.641 -1.008 -5.854 1.00 37.12 195 SER A C 1
ATOM 1592 O O . SER A 1 195 ? 1.704 -1.605 -6.040 1.00 37.12 195 SER A O 1
ATOM 1594 N N . MET A 1 196 ? 0.222 -0.652 -4.641 1.00 36.16 196 MET A N 1
ATOM 1595 C CA . MET A 1 196 ? 0.782 -1.190 -3.403 1.00 36.16 196 MET A CA 1
ATOM 1596 C C . MET A 1 196 ? 0.591 -2.713 -3.402 1.00 36.16 196 MET A C 1
ATOM 1598 O O . MET A 1 196 ? -0.517 -3.219 -3.239 1.00 36.16 196 MET A O 1
ATOM 1602 N N . PHE A 1 197 ? 1.678 -3.445 -3.633 1.00 41.84 197 PHE A N 1
ATOM 1603 C CA . PHE A 1 197 ? 1.714 -4.896 -3.518 1.00 41.84 197 PHE A CA 1
ATOM 1604 C C . PHE A 1 197 ? 1.974 -5.265 -2.056 1.00 41.84 197 PHE A C 1
ATOM 1606 O O . PHE A 1 197 ? 3.097 -5.140 -1.573 1.00 41.84 197 PHE A O 1
ATOM 1613 N N . LEU A 1 198 ? 0.939 -5.721 -1.357 1.00 37.31 198 LEU A N 1
ATOM 1614 C CA . LEU A 1 198 ? 1.101 -6.573 -0.182 1.00 37.31 198 LEU A CA 1
ATOM 1615 C C . LEU A 1 198 ? 1.048 -8.017 -0.689 1.00 37.31 198 LEU A C 1
ATOM 1617 O O . LEU A 1 198 ? -0.014 -8.535 -1.030 1.00 37.31 198 LEU A O 1
ATOM 1621 N N . GLU A 1 199 ? 2.225 -8.618 -0.864 1.00 40.12 199 GLU A N 1
ATOM 1622 C CA . GLU A 1 199 ? 2.357 -10.050 -1.125 1.00 40.12 199 GLU A CA 1
ATOM 1623 C C . GLU A 1 199 ? 2.288 -10.792 0.212 1.00 40.12 199 GLU A C 1
ATOM 1625 O O . GLU A 1 199 ? 3.297 -10.917 0.903 1.00 40.12 199 GLU A O 1
ATOM 1630 N N . ASP A 1 200 ? 1.113 -11.308 0.563 1.00 38.66 200 ASP A N 1
ATOM 1631 C CA . ASP A 1 200 ? 1.017 -12.353 1.579 1.00 38.66 200 ASP A CA 1
ATOM 1632 C C . ASP A 1 200 ? 1.300 -13.698 0.901 1.00 38.66 200 ASP A C 1
ATOM 1634 O O . ASP A 1 200 ? 0.514 -14.209 0.097 1.00 38.66 200 ASP A O 1
ATOM 1638 N N . ILE A 1 201 ? 2.491 -14.236 1.167 1.00 40.94 201 ILE A N 1
ATOM 1639 C CA . ILE A 1 201 ? 2.921 -15.550 0.693 1.00 40.94 201 ILE A CA 1
ATOM 1640 C C . ILE A 1 201 ? 2.394 -16.594 1.677 1.00 40.94 201 ILE A C 1
ATOM 1642 O O . ILE A 1 201 ? 2.921 -16.746 2.777 1.00 40.94 201 ILE A O 1
ATOM 1646 N N . ASP A 1 202 ? 1.369 -17.332 1.262 1.00 39.53 202 ASP A N 1
ATOM 1647 C CA . ASP A 1 202 ? 0.877 -18.504 1.983 1.00 39.53 202 ASP A CA 1
ATOM 1648 C C . ASP A 1 202 ? 1.868 -19.675 1.818 1.00 39.53 202 ASP A C 1
ATOM 1650 O O . ASP A 1 202 ? 2.099 -20.173 0.710 1.00 39.53 202 ASP A O 1
ATOM 1654 N N . PHE A 1 203 ? 2.482 -20.095 2.927 1.00 39.91 203 PHE A N 1
ATOM 1655 C CA . PHE A 1 203 ? 3.359 -21.266 3.022 1.00 39.91 203 PHE A CA 1
ATOM 1656 C C . PHE A 1 203 ? 2.608 -22.468 3.605 1.00 39.91 203 PHE A C 1
ATOM 1658 O O . PHE A 1 203 ? 3.046 -23.074 4.579 1.00 39.91 203 PHE A O 1
ATOM 1665 N N . SER A 1 204 ? 1.488 -22.850 3.002 1.00 37.53 204 SER A N 1
ATOM 1666 C CA . SER A 1 204 ? 0.853 -24.130 3.315 1.00 37.53 204 SER A CA 1
ATOM 1667 C C . SER A 1 204 ? 1.516 -25.256 2.506 1.00 37.53 204 SER A C 1
ATOM 1669 O O . SER A 1 204 ? 1.282 -25.405 1.302 1.00 37.53 204 SER A O 1
ATOM 1671 N N . LYS A 1 205 ? 2.387 -26.025 3.170 1.00 36.22 205 LYS A N 1
ATOM 1672 C CA . LYS A 1 205 ? 2.887 -27.343 2.750 1.00 36.22 205 LYS A CA 1
ATOM 1673 C C . LYS A 1 205 ? 2.604 -28.365 3.837 1.00 36.22 205 LYS A C 1
ATOM 1675 O O . LYS A 1 205 ? 2.829 -28.014 5.014 1.00 36.22 205 LYS A O 1
#

Foldseek 3Di:
DDDDPPPPDPVDDDDDDDPPPPPPPPPPFDKDWDWDDDPVLVVVLVVVVVPDPLVQLVVDDDPVSSVVVVVVVNVVSCCVSTPTDIDGDDPVVPPPPPCPPVVVVVVVVVVVVVVVVVVVVVVVVLVVVLVVQLVPDPDNVVSVVVSVVVVVVVVPPDDDPPPPPPDPDDDDDDDDDDDDDDDDDDDDDDDDDDDPDPDPDDPDD

Sequence (205 aa):
MFSKSHGLSDHYGQVLSFGVDSSGDKVRDKTIRKRTYTECEIAYFSTLLANESWEGIYSVSTLDEKFDNFFEVFTDLFERYFPFKAFHVNSEVRRIVWIARDIKEQGAELFYYLKKKHERDILSAKKHANDYFIQKSDNLSRASLHVINQNSKHMSGTRQPVSCLISESGDELCGSSRSAQNFCVPETFFSNRDSMFLEDIDFSK

Radius of gyration: 31.86 Å; chains: 1; bounding box: 89×80×47 Å